Protein AF-G7E4Q3-F1 (afdb_monomer)

Sequence (330 aa):
MSATGFSEGSNSPTKARERTASGVTRLIRTQHVARPRRHLLLYFLLKTSEGRERLMRAVQYSLRLYIWLVTRRRPARATKASLQGSRTARLLFAVSVLSTTRKVLALFEFLRPLAELRKHAESPAPPLTPLATTTSVRMTPDSQGPFALRLAETWLSLLLSVFDDVECFGRLGLLARPYSDRAARLADVAWLGLSVLGLWQVQGERGETWRRGRLIRRQMIDGEVEARASMEQAAADGDLDDELRFELERFELERIRRSRAMLRNLRDRLSWLWWERARLLGDLVFAFYEVFELQSGSEGIRALSGCLSSWIGARQVWSDARISVSQRSR

pLDDT: mean 82.73, std 18.51, range [26.2, 97.56]

Solvent-accessible surface area (backbone atoms only — not comparable to full-atom values): 18489 Å² total; per-residue (Å²): 133,88,80,89,86,88,82,87,84,90,86,78,86,82,74,79,77,79,76,78,76,78,75,76,72,74,74,72,75,70,76,75,71,73,77,74,58,67,66,59,47,51,50,51,32,58,68,38,71,67,36,39,47,30,46,53,44,26,53,41,22,47,49,48,33,49,51,50,57,60,54,69,75,43,58,82,83,53,41,72,69,48,49,70,31,72,64,53,47,50,51,53,48,51,41,50,50,51,53,49,53,50,46,63,74,48,54,74,54,30,57,54,38,49,54,51,50,49,53,59,69,72,44,78,76,76,75,98,66,81,88,79,91,75,92,74,94,67,94,62,93,77,77,76,59,62,67,68,57,53,52,50,50,39,52,34,50,26,51,23,39,50,20,48,41,48,24,44,37,23,76,72,68,77,38,62,62,75,59,16,56,50,23,44,54,50,21,32,47,27,48,28,51,49,22,53,52,50,43,53,50,46,52,50,53,48,54,49,52,50,50,54,52,52,50,53,53,48,56,49,53,55,48,53,52,52,49,50,54,52,53,51,51,43,58,71,70,70,73,66,51,72,67,60,54,52,51,51,52,49,53,50,53,50,53,51,50,50,52,53,51,52,53,49,54,50,50,54,50,50,54,51,47,51,53,51,43,53,26,30,50,18,46,29,56,31,23,49,44,61,63,66,64,51,75,82,70,33,69,59,52,40,22,50,24,42,23,53,20,22,46,48,53,33,51,51,46,52,52,52,38,51,52,55,53,58,62,74,76,109

InterPro domains:
  IPR008733 Peroxisomal biogenesis factor 11 [PF05648] (45-318)

Foldseek 3Di:
DDDDDDDDDDDDDPPPPPPPPPVPPVPPPPPPLPQPDVVLLVVLLCVDLLSVLLVLLLVLLVLLLVLVVVLVPDPPVCNVVCCPPPVVVVSVVVSVVSVLVSLVSLQPVLVVLVVVVVVVVPDDDDPPDPDDDDDDDDPDVPLVDPPVLVVLLSVLVSLLSVLSNQLSCVVVVNDDPVSNVVSVLSNLVSLLVNLVSLLVSLVVVLVVLVVVLVVLVVVLVVVVVVLVVVVVVCVVVVPDDPVNVVVSVVVNVVSVVVSVVSNVVSVVVNVVSVLSNLLSVLSNQLSVCVNVVDPPPSSNSNSVSSNSNSVSSSVVSSVVSSVVVSVVVD

Structure (mmCIF, N/CA/C/O backbone):
data_AF-G7E4Q3-F1
#
_entry.id   AF-G7E4Q3-F1
#
loop_
_atom_site.group_PDB
_atom_site.id
_atom_site.type_symbol
_atom_site.label_atom_id
_atom_site.label_alt_id
_atom_site.label_comp_id
_atom_site.label_asym_id
_atom_site.label_entity_id
_atom_site.label_seq_id
_atom_site.pdbx_PDB_ins_code
_atom_site.Cartn_x
_atom_site.Cartn_y
_atom_site.Cartn_z
_atom_site.occupancy
_atom_site.B_iso_or_equiv
_atom_site.auth_seq_id
_atom_site.auth_comp_id
_atom_site.auth_asym_id
_atom_site.auth_atom_id
_atom_site.pdbx_PDB_model_num
ATOM 1 N N . MET A 1 1 ? 90.788 21.068 -28.300 1.00 38.38 1 MET A N 1
ATOM 2 C CA . MET A 1 1 ? 90.947 22.367 -28.987 1.00 38.38 1 MET A CA 1
ATOM 3 C C . MET A 1 1 ? 89.731 22.561 -29.875 1.00 38.38 1 MET A C 1
ATOM 5 O O . MET A 1 1 ? 89.319 21.589 -30.486 1.00 38.38 1 MET A O 1
ATOM 9 N N . SER A 1 2 ? 89.151 23.761 -29.795 1.00 39.34 2 SER A N 1
ATOM 10 C CA . SER A 1 2 ? 88.196 24.487 -30.660 1.00 39.34 2 SER A CA 1
ATOM 11 C C . SER A 1 2 ? 87.736 23.803 -31.972 1.00 39.34 2 SER A C 1
ATOM 13 O O . SER A 1 2 ? 88.528 23.137 -32.616 1.00 39.34 2 SER A O 1
ATOM 15 N N . ALA A 1 3 ? 86.522 23.978 -32.503 1.00 44.12 3 ALA A N 1
ATOM 16 C CA . ALA A 1 3 ? 85.672 25.162 -32.475 1.00 44.12 3 ALA A CA 1
ATOM 17 C C . ALA A 1 3 ? 84.221 24.858 -32.928 1.00 44.12 3 ALA A C 1
ATOM 19 O O . ALA A 1 3 ? 83.971 23.959 -33.723 1.00 44.12 3 ALA A O 1
ATOM 20 N N . THR A 1 4 ? 83.310 25.667 -32.390 1.00 52.06 4 THR A N 1
ATOM 21 C CA . THR A 1 4 ? 82.070 26.245 -32.946 1.00 52.06 4 THR A CA 1
ATOM 22 C C . THR A 1 4 ? 81.566 25.863 -34.351 1.00 52.06 4 THR A C 1
ATOM 24 O O . THR A 1 4 ? 82.284 25.989 -35.338 1.00 52.06 4 THR A O 1
ATOM 27 N N . GLY A 1 5 ? 80.249 25.637 -34.441 1.00 45.41 5 GLY A N 1
ATOM 28 C CA . GLY A 1 5 ? 79.461 25.698 -35.678 1.00 45.41 5 GLY A CA 1
ATOM 29 C C . GLY A 1 5 ? 77.956 25.744 -35.396 1.00 45.41 5 GLY A C 1
ATOM 30 O O . GLY A 1 5 ? 77.288 24.718 -35.404 1.00 45.41 5 GLY A O 1
ATOM 31 N N . PHE A 1 6 ? 77.451 26.939 -35.087 1.00 49.38 6 PHE A N 1
ATOM 32 C CA . PHE A 1 6 ? 76.036 27.290 -34.929 1.00 49.38 6 PHE A CA 1
ATOM 33 C C . PHE A 1 6 ? 75.457 27.615 -36.318 1.00 49.38 6 PHE A C 1
ATOM 35 O O . PHE A 1 6 ? 76.057 28.410 -37.038 1.00 49.38 6 PHE A O 1
ATOM 42 N N . SER A 1 7 ? 74.315 27.031 -36.697 1.00 50.72 7 SER A N 1
ATOM 43 C CA . SER A 1 7 ? 73.498 27.524 -37.817 1.00 50.72 7 SER A CA 1
ATOM 44 C C . SER A 1 7 ? 72.015 27.327 -37.530 1.00 50.72 7 SER A C 1
ATOM 46 O O . SER A 1 7 ? 71.516 26.207 -37.423 1.00 50.72 7 SER A O 1
ATOM 48 N N . GLU A 1 8 ? 71.346 28.468 -37.420 1.00 42.97 8 GLU A N 1
ATOM 49 C CA . GLU A 1 8 ? 69.904 28.688 -37.424 1.00 42.97 8 GLU A CA 1
ATOM 50 C C . GLU A 1 8 ? 69.266 28.385 -38.790 1.00 42.97 8 GLU A C 1
ATOM 52 O O . GLU A 1 8 ? 69.942 28.377 -39.820 1.00 42.97 8 GLU A O 1
ATOM 57 N N . GLY A 1 9 ? 67.934 28.251 -38.788 1.00 37.75 9 GLY A N 1
ATOM 58 C CA . GLY A 1 9 ? 67.079 28.534 -39.947 1.00 37.75 9 GLY A CA 1
ATOM 59 C C . GLY A 1 9 ? 66.110 27.393 -40.280 1.00 37.75 9 GLY A C 1
ATOM 60 O O . GLY A 1 9 ? 66.484 26.445 -40.949 1.00 37.75 9 GLY A O 1
ATOM 61 N N . SER A 1 10 ? 64.880 27.372 -39.754 1.00 44.19 10 SER A N 1
ATOM 62 C CA . SER A 1 10 ? 63.728 28.177 -40.214 1.00 44.19 10 SER A CA 1
ATOM 63 C C . SER A 1 10 ? 62.834 27.414 -41.206 1.00 44.19 10 SER A C 1
ATOM 65 O O . SER A 1 10 ? 63.153 27.338 -42.387 1.00 44.19 10 SER A O 1
ATOM 67 N N . ASN A 1 11 ? 61.689 26.924 -40.704 1.00 42.91 11 ASN A N 1
ATOM 68 C CA . ASN A 1 11 ? 60.347 26.905 -41.328 1.00 42.91 11 ASN A CA 1
ATOM 69 C C . ASN A 1 11 ? 59.581 25.610 -41.033 1.00 42.91 11 ASN A C 1
ATOM 71 O O . ASN A 1 11 ? 59.536 24.682 -41.835 1.00 42.91 11 ASN A O 1
ATOM 75 N N . SER A 1 12 ? 58.902 25.585 -39.887 1.00 44.22 12 SER A N 1
ATOM 76 C CA . SER A 1 12 ? 57.756 24.701 -39.672 1.00 44.22 12 SER A CA 1
ATOM 77 C C . SER A 1 12 ? 56.481 25.551 -39.722 1.00 44.22 12 SER A C 1
ATOM 79 O O . SER A 1 12 ? 56.346 26.484 -38.931 1.00 44.22 12 SER A O 1
ATOM 81 N N . PRO A 1 13 ? 55.537 25.279 -40.644 1.00 49.44 13 PRO A N 1
ATOM 82 C CA . PRO A 1 13 ? 54.257 25.962 -40.648 1.00 49.44 13 PRO A CA 1
ATOM 83 C C . PRO A 1 13 ? 53.437 25.470 -39.455 1.00 49.44 13 PRO A C 1
ATOM 85 O O . PRO A 1 13 ? 52.916 24.352 -39.435 1.00 49.44 13 PRO A O 1
ATOM 88 N N . THR A 1 14 ? 53.312 26.332 -38.453 1.00 43.59 14 THR A N 1
ATOM 89 C CA . THR A 1 14 ? 52.299 26.271 -37.404 1.00 43.59 14 THR A CA 1
ATOM 90 C C . THR A 1 14 ? 50.915 26.330 -38.051 1.00 43.59 14 THR A C 1
ATOM 92 O O . THR A 1 14 ? 50.298 27.382 -38.190 1.00 43.59 14 THR A O 1
ATOM 95 N N . LYS A 1 15 ? 50.395 25.163 -38.451 1.00 45.25 15 LYS A N 1
ATOM 96 C CA . LYS A 1 15 ? 48.963 24.970 -38.685 1.00 45.25 15 LYS A CA 1
ATOM 97 C C . LYS A 1 15 ? 48.256 25.145 -37.345 1.00 45.25 15 LYS A C 1
ATOM 99 O O . LYS A 1 15 ? 48.157 24.211 -36.549 1.00 45.25 15 LYS A O 1
ATOM 104 N N . ALA A 1 16 ? 47.786 26.366 -37.111 1.00 45.72 16 ALA A N 1
ATOM 105 C CA . ALA A 1 16 ? 46.780 26.690 -36.119 1.00 45.72 16 ALA A CA 1
ATOM 106 C C . ALA A 1 16 ? 45.547 25.819 -36.392 1.00 45.72 16 ALA A C 1
ATOM 108 O O . ALA A 1 16 ? 44.717 26.106 -37.250 1.00 45.72 16 ALA A O 1
ATOM 109 N N . ARG A 1 17 ? 45.473 24.681 -35.699 1.00 43.91 17 ARG A N 1
ATOM 110 C CA . ARG A 1 17 ? 44.298 23.820 -35.682 1.00 43.91 17 ARG A CA 1
ATOM 111 C C . ARG A 1 17 ? 43.301 24.487 -34.750 1.00 43.91 17 ARG A C 1
ATOM 113 O O . ARG A 1 17 ? 43.290 24.241 -33.546 1.00 43.91 17 ARG A O 1
ATOM 120 N N . GLU A 1 18 ? 42.524 25.382 -35.340 1.00 43.16 18 GLU A N 1
ATOM 121 C CA . GLU A 1 18 ? 41.345 26.011 -34.770 1.00 43.16 18 GLU A CA 1
ATOM 122 C C . GLU A 1 18 ? 40.363 24.900 -34.368 1.00 43.16 18 GLU A C 1
ATOM 124 O O . GLU A 1 18 ? 39.555 24.402 -35.147 1.00 43.16 18 GLU A O 1
ATOM 129 N N . ARG A 1 19 ? 40.516 24.409 -33.134 1.00 44.81 19 ARG A N 1
ATOM 130 C CA . ARG A 1 19 ? 39.530 23.560 -32.474 1.00 44.81 19 ARG A CA 1
ATOM 131 C C . ARG A 1 19 ? 38.352 24.463 -32.144 1.00 44.81 19 ARG A C 1
ATOM 133 O O . ARG A 1 19 ? 38.268 25.008 -31.046 1.00 44.81 19 ARG A O 1
ATOM 140 N N . THR A 1 20 ? 37.441 24.605 -33.097 1.00 46.06 20 THR A N 1
ATOM 141 C CA . THR A 1 20 ? 36.066 25.028 -32.850 1.00 46.06 20 THR A CA 1
ATOM 142 C C . THR A 1 20 ? 35.414 23.985 -31.948 1.00 46.06 20 THR A C 1
ATOM 144 O O . THR A 1 20 ? 34.743 23.050 -32.371 1.00 46.06 20 THR A O 1
ATOM 147 N N . ALA A 1 21 ? 35.654 24.136 -30.647 1.00 45.31 21 ALA A N 1
ATOM 148 C CA . ALA A 1 21 ? 34.878 23.507 -29.602 1.00 45.31 21 ALA A CA 1
ATOM 149 C C . ALA A 1 21 ? 33.476 24.129 -29.628 1.00 45.31 21 ALA A C 1
ATOM 151 O O . ALA A 1 21 ? 33.114 24.937 -28.775 1.00 45.31 21 ALA A O 1
ATOM 152 N N . SER A 1 22 ? 32.660 23.734 -30.606 1.00 51.03 22 SER A N 1
ATOM 153 C CA . SER A 1 22 ? 31.207 23.853 -30.542 1.00 51.03 22 SER A CA 1
ATOM 154 C C . SER A 1 22 ? 30.691 22.801 -29.557 1.00 51.03 22 SER A C 1
ATOM 156 O O . SER A 1 22 ? 29.935 21.886 -29.873 1.00 51.03 22 SER A O 1
ATOM 158 N N . GLY A 1 23 ? 31.124 22.943 -28.302 1.00 45.31 23 GLY A N 1
ATOM 159 C CA . GLY A 1 23 ? 30.494 22.329 -27.151 1.00 45.31 23 GLY A CA 1
ATOM 160 C C . GLY A 1 23 ? 29.124 22.963 -26.981 1.00 45.31 23 GLY A C 1
ATOM 161 O O . GLY A 1 23 ? 28.917 23.783 -26.093 1.00 45.31 23 GLY A O 1
ATOM 162 N N . VAL A 1 24 ? 28.186 22.592 -27.854 1.00 48.94 24 VAL A N 1
ATOM 163 C CA . VAL A 1 24 ? 26.760 22.854 -27.699 1.00 48.94 24 VAL A CA 1
ATOM 164 C C . VAL A 1 24 ? 26.287 21.948 -26.568 1.00 48.94 24 VAL A C 1
ATOM 166 O O . VAL A 1 24 ? 25.612 20.936 -26.755 1.00 48.94 24 VAL A O 1
ATOM 169 N N . THR A 1 25 ? 26.665 22.304 -25.344 1.00 46.47 25 THR A N 1
ATOM 170 C CA . THR A 1 25 ? 25.922 21.925 -24.156 1.00 46.47 25 THR A CA 1
ATOM 171 C C . THR A 1 25 ? 24.550 22.559 -24.322 1.00 46.47 25 THR A C 1
ATOM 173 O O . THR A 1 25 ? 24.308 23.699 -23.935 1.00 46.47 25 THR A O 1
ATOM 176 N N . ARG A 1 26 ? 23.624 21.823 -24.954 1.00 46.69 26 ARG A N 1
ATOM 177 C CA . ARG A 1 26 ? 22.193 22.098 -24.829 1.00 46.69 26 ARG A CA 1
ATOM 178 C C . ARG A 1 26 ? 21.918 22.105 -23.336 1.00 46.69 26 ARG A C 1
ATOM 180 O O . ARG A 1 26 ? 21.780 21.049 -22.718 1.00 46.69 26 ARG A O 1
ATOM 187 N N . LEU A 1 27 ? 21.874 23.303 -22.764 1.00 43.31 27 LEU A N 1
ATOM 188 C CA . LEU A 1 27 ? 21.306 23.564 -21.462 1.00 43.31 27 LEU A CA 1
ATOM 189 C C . LEU A 1 27 ? 19.853 23.117 -21.605 1.00 43.31 27 LEU A C 1
ATOM 191 O O . LEU A 1 27 ? 19.005 23.844 -22.123 1.00 43.31 27 LEU A O 1
ATOM 195 N N . ILE A 1 28 ? 19.580 21.857 -21.261 1.00 44.03 28 ILE A N 1
ATOM 196 C CA . ILE A 1 28 ? 18.218 21.371 -21.115 1.00 44.03 28 ILE A CA 1
ATOM 197 C C . ILE A 1 28 ? 17.683 22.230 -19.988 1.00 44.03 28 ILE A C 1
ATOM 199 O O . ILE A 1 28 ? 17.999 21.996 -18.823 1.00 44.03 28 ILE A O 1
ATOM 203 N N . ARG A 1 29 ? 16.949 23.281 -20.362 1.00 40.44 29 ARG A N 1
ATOM 204 C CA . ARG A 1 29 ? 16.188 24.118 -19.453 1.00 40.44 29 ARG A CA 1
ATOM 205 C C . ARG A 1 29 ? 15.263 23.148 -18.746 1.00 40.44 29 ARG A C 1
ATOM 207 O O . ARG A 1 29 ? 14.242 22.737 -19.295 1.00 40.44 29 ARG A O 1
ATOM 214 N N . THR A 1 30 ? 15.685 22.680 -17.577 1.00 44.09 30 THR A N 1
ATOM 215 C CA . THR A 1 30 ? 14.849 21.900 -16.690 1.00 44.09 30 THR A CA 1
ATOM 216 C C . THR A 1 30 ? 13.676 22.818 -16.434 1.00 44.09 30 THR A C 1
ATOM 218 O O . THR A 1 30 ? 13.819 23.863 -15.803 1.00 44.09 30 THR A O 1
ATOM 221 N N . GLN A 1 31 ? 12.534 22.513 -17.053 1.00 45.59 31 GLN A N 1
ATOM 222 C CA . GLN A 1 31 ? 11.312 23.225 -16.742 1.00 45.59 31 GLN A CA 1
ATOM 223 C C . GLN A 1 31 ? 11.182 23.115 -15.231 1.00 45.59 31 GLN A C 1
ATOM 225 O O . GLN A 1 31 ? 11.051 22.012 -14.693 1.00 45.59 31 GLN A O 1
ATOM 230 N N . HIS A 1 32 ? 11.344 24.245 -14.545 1.00 46.16 32 HIS A N 1
ATOM 231 C CA . HIS A 1 32 ? 11.098 24.339 -13.125 1.00 46.16 32 HIS A CA 1
ATOM 232 C C . HIS A 1 32 ? 9.618 24.025 -12.967 1.00 46.16 32 HIS A C 1
ATOM 234 O O . HIS A 1 32 ? 8.769 24.899 -13.108 1.00 46.16 32 HIS A O 1
ATOM 240 N N . VAL A 1 33 ? 9.304 22.747 -12.749 1.00 58.09 33 VAL A N 1
ATOM 241 C CA . VAL A 1 33 ? 7.961 22.316 -12.393 1.00 58.09 33 VAL A CA 1
ATOM 242 C C . VAL A 1 33 ? 7.661 23.067 -11.110 1.00 58.09 33 VAL A C 1
ATOM 244 O O . VAL A 1 33 ? 8.277 22.796 -10.071 1.00 58.09 33 VAL A O 1
ATOM 247 N N . ALA A 1 34 ? 6.800 24.080 -11.218 1.00 70.44 34 ALA A N 1
ATOM 248 C CA . ALA A 1 34 ? 6.422 24.924 -10.104 1.00 70.44 34 ALA A CA 1
ATOM 249 C C . ALA A 1 34 ? 6.039 24.004 -8.945 1.00 70.44 34 ALA A C 1
ATOM 251 O O . ALA A 1 34 ? 5.228 23.088 -9.106 1.00 70.44 34 ALA A O 1
ATOM 252 N N . ARG A 1 35 ? 6.694 24.177 -7.790 1.00 75.69 35 ARG A N 1
ATOM 253 C CA . ARG A 1 35 ? 6.400 23.338 -6.627 1.00 75.69 35 ARG A CA 1
ATOM 254 C C . ARG A 1 35 ? 4.918 23.543 -6.300 1.00 75.69 35 ARG A C 1
ATOM 256 O O . ARG A 1 35 ? 4.542 24.681 -6.010 1.00 75.69 35 ARG A O 1
ATOM 263 N N . PRO A 1 36 ? 4.078 22.493 -6.352 1.00 76.94 36 PRO A N 1
ATOM 264 C CA . PRO A 1 36 ? 2.665 22.648 -6.049 1.00 76.94 36 PRO A CA 1
ATOM 265 C C . PRO A 1 36 ? 2.520 23.217 -4.639 1.00 76.94 36 PRO A C 1
ATOM 267 O O . PRO A 1 36 ? 3.249 22.831 -3.717 1.00 76.94 36 PRO A O 1
ATOM 270 N N . ARG A 1 37 ? 1.606 24.178 -4.475 1.00 87.94 37 ARG A N 1
ATOM 271 C CA . ARG A 1 37 ? 1.385 24.831 -3.183 1.00 87.94 37 ARG A CA 1
ATOM 272 C C . ARG A 1 37 ? 0.967 23.771 -2.159 1.00 87.94 37 ARG A C 1
ATOM 274 O O . ARG A 1 37 ? 0.055 22.987 -2.411 1.00 87.94 37 ARG A O 1
ATOM 281 N N . ARG A 1 38 ? 1.624 23.740 -0.993 1.00 89.75 38 ARG A N 1
ATOM 282 C CA . ARG A 1 38 ? 1.437 22.683 0.026 1.00 89.75 38 ARG A CA 1
ATOM 283 C C . ARG A 1 38 ? -0.022 22.515 0.470 1.00 89.75 38 ARG A C 1
ATOM 285 O O . ARG A 1 38 ? -0.449 21.393 0.710 1.00 89.75 38 ARG A O 1
ATOM 292 N N . HIS A 1 39 ? -0.790 23.604 0.530 1.00 89.75 39 HIS A N 1
ATOM 293 C CA . HIS A 1 39 ? -2.210 23.562 0.892 1.00 89.75 39 HIS A CA 1
ATOM 294 C C . HIS A 1 39 ? -3.073 22.832 -0.143 1.00 89.75 39 HIS A C 1
ATOM 296 O O . HIS A 1 39 ? -4.014 22.149 0.243 1.00 89.75 39 HIS A O 1
ATOM 302 N N . LEU A 1 40 ? -2.739 22.911 -1.438 1.00 88.31 40 LEU A N 1
ATOM 303 C CA . LEU A 1 40 ? -3.454 22.162 -2.475 1.00 88.31 40 LEU A CA 1
ATOM 304 C C . LEU A 1 40 ? -3.224 20.663 -2.299 1.00 88.31 40 LEU A C 1
ATOM 306 O O . LEU A 1 40 ? -4.171 19.890 -2.369 1.00 88.31 40 LEU A O 1
ATOM 310 N N . LEU A 1 41 ? -1.986 20.254 -2.005 1.00 90.12 41 LEU A N 1
ATOM 311 C CA . LEU A 1 41 ? -1.667 18.849 -1.735 1.00 90.12 41 LEU A CA 1
ATOM 312 C C . LEU A 1 41 ? -2.432 18.324 -0.517 1.00 90.12 41 LEU A C 1
ATOM 314 O O . LEU A 1 41 ? -3.008 17.243 -0.583 1.00 90.12 41 LEU A O 1
ATOM 318 N N . LEU A 1 42 ? -2.487 19.107 0.566 1.00 90.00 42 LEU A N 1
ATOM 319 C CA . LEU A 1 42 ? -3.247 18.742 1.761 1.00 90.00 42 LEU A CA 1
ATOM 320 C C . LEU A 1 42 ? -4.752 18.651 1.470 1.00 90.00 42 LEU A C 1
ATOM 322 O O . LEU A 1 42 ? -5.399 17.704 1.903 1.00 90.00 42 LEU A O 1
ATOM 326 N N . TYR A 1 43 ? -5.298 19.590 0.695 1.00 91.88 43 TYR A N 1
ATOM 327 C CA . TYR A 1 43 ? -6.690 19.541 0.256 1.00 91.88 43 TYR A CA 1
ATOM 328 C C . TYR A 1 43 ? -6.983 18.276 -0.563 1.00 91.88 43 TYR A C 1
ATOM 330 O O . TYR A 1 43 ? -7.953 17.582 -0.277 1.00 91.88 43 TYR A O 1
ATOM 338 N N . PHE A 1 44 ? -6.132 17.926 -1.535 1.00 88.94 44 PHE A N 1
ATOM 339 C CA . PHE A 1 44 ? -6.294 16.698 -2.322 1.00 88.94 44 PHE A CA 1
ATOM 340 C C . PHE A 1 44 ? -6.197 15.437 -1.459 1.00 88.94 44 PHE A C 1
ATOM 342 O O . PHE A 1 44 ? -7.006 14.528 -1.635 1.00 88.94 44 PHE A O 1
ATOM 349 N N . LEU A 1 45 ? -5.267 15.409 -0.500 1.00 89.69 45 LEU A N 1
ATOM 350 C CA . LEU A 1 45 ? -5.128 14.313 0.459 1.00 89.69 45 LEU A CA 1
ATOM 351 C C . LEU A 1 45 ? -6.391 14.146 1.318 1.00 89.69 45 LEU A C 1
ATOM 353 O O . LEU A 1 45 ? -6.846 13.031 1.535 1.00 89.69 45 LEU A O 1
ATOM 357 N N . LEU A 1 46 ? -6.975 15.247 1.796 1.00 92.19 46 LEU A N 1
ATOM 358 C CA . LEU A 1 46 ? -8.192 15.222 2.615 1.00 92.19 46 LEU A CA 1
ATOM 359 C C . LEU A 1 46 ? -9.469 14.995 1.792 1.00 92.19 46 LEU A C 1
ATOM 361 O O . LEU A 1 46 ? -10.510 14.614 2.334 1.00 92.19 46 LEU A O 1
ATOM 365 N N . LYS A 1 47 ? -9.419 15.234 0.481 1.00 93.06 47 LYS A N 1
ATOM 366 C CA . LYS A 1 47 ? -10.560 15.034 -0.412 1.00 93.06 47 LYS A CA 1
ATOM 367 C C . LYS A 1 47 ? -10.833 13.551 -0.658 1.00 93.06 47 LYS A C 1
ATOM 369 O O . LYS A 1 47 ? -11.999 13.160 -0.708 1.00 93.06 47 LYS A O 1
ATOM 374 N N . THR A 1 48 ? -9.794 12.729 -0.789 1.00 89.81 48 THR A N 1
ATOM 375 C CA . THR A 1 48 ? -9.938 11.281 -0.990 1.00 89.81 48 THR A CA 1
ATOM 376 C C . THR A 1 48 ? -10.231 10.577 0.338 1.00 89.81 48 THR A C 1
ATOM 378 O O . THR A 1 48 ? -9.692 10.953 1.378 1.00 89.81 48 THR A O 1
ATOM 381 N N . SER A 1 49 ? -11.104 9.561 0.337 1.00 88.62 49 SER A N 1
ATOM 382 C CA . SER A 1 49 ? -11.380 8.784 1.558 1.00 88.62 49 SER A CA 1
ATOM 383 C C . SER A 1 49 ? -10.122 8.080 2.064 1.00 88.62 49 SER A C 1
ATOM 385 O O . SER A 1 49 ? -9.787 8.200 3.237 1.00 88.62 49 SER A O 1
ATOM 387 N N . GLU A 1 50 ? -9.368 7.469 1.153 1.00 87.75 50 GLU A N 1
ATOM 388 C CA . GLU A 1 50 ? -8.102 6.798 1.444 1.00 87.75 50 GLU A CA 1
ATOM 389 C C . GLU A 1 50 ? -7.056 7.748 2.054 1.00 87.75 50 GLU A C 1
ATOM 391 O O . GLU A 1 50 ? -6.391 7.414 3.034 1.00 87.75 50 GLU A O 1
ATOM 396 N N . GLY A 1 51 ? -6.927 8.969 1.524 1.00 90.75 51 GLY A N 1
ATOM 397 C CA . GLY A 1 51 ? -5.977 9.947 2.050 1.00 90.75 51 GLY A CA 1
ATOM 398 C C . GLY A 1 51 ? -6.337 10.424 3.454 1.00 90.75 51 GLY A C 1
ATOM 399 O O . GLY A 1 51 ? -5.451 10.513 4.310 1.00 90.75 51 GLY A O 1
ATOM 400 N N . ARG A 1 52 ? -7.631 10.646 3.733 1.00 93.38 52 ARG A N 1
ATOM 401 C CA . ARG A 1 52 ? -8.115 10.925 5.096 1.00 93.38 52 ARG A CA 1
ATOM 402 C C . ARG A 1 52 ? -7.799 9.778 6.040 1.00 93.38 52 ARG A C 1
ATOM 404 O O . ARG A 1 52 ? -7.266 10.020 7.121 1.00 93.38 52 ARG A O 1
ATOM 411 N N . GLU A 1 53 ? -8.102 8.550 5.635 1.00 90.81 53 GLU A N 1
ATOM 412 C CA . GLU A 1 53 ? -7.927 7.376 6.480 1.00 90.81 53 GLU A CA 1
ATOM 413 C C . GLU A 1 53 ? -6.452 7.165 6.847 1.00 90.81 53 GLU A C 1
ATOM 415 O O . GLU A 1 53 ? -6.111 7.054 8.029 1.00 90.81 53 GLU A O 1
ATOM 420 N N . ARG A 1 54 ? -5.549 7.204 5.857 1.00 91.81 54 ARG A N 1
ATOM 421 C CA . ARG A 1 54 ? -4.109 7.037 6.098 1.00 91.81 54 ARG A CA 1
ATOM 422 C C . ARG A 1 54 ? -3.523 8.170 6.932 1.00 91.81 54 ARG A C 1
ATOM 424 O O . ARG A 1 54 ? -2.684 7.909 7.795 1.00 91.81 54 ARG A O 1
ATOM 431 N N . LEU A 1 55 ? -3.980 9.408 6.733 1.00 94.12 55 LEU A N 1
ATOM 432 C CA . LEU A 1 55 ? -3.561 10.541 7.559 1.00 94.12 55 LEU A CA 1
ATOM 433 C C . LEU A 1 55 ? -4.026 10.376 9.013 1.00 94.12 55 LEU A C 1
ATOM 435 O O . LEU A 1 55 ? -3.222 10.533 9.931 1.00 94.12 55 LEU A O 1
ATOM 439 N N . MET A 1 56 ? -5.296 10.020 9.233 1.00 94.06 56 MET A N 1
ATOM 440 C CA . MET A 1 56 ? -5.829 9.766 10.576 1.00 94.06 56 MET A CA 1
ATOM 441 C C . MET A 1 56 ? -5.075 8.630 11.264 1.00 94.06 56 MET A C 1
ATOM 443 O O . MET A 1 56 ? -4.699 8.761 12.429 1.00 94.06 56 MET A O 1
ATOM 447 N N . ARG A 1 57 ? -4.778 7.552 10.531 1.00 93.31 57 ARG A N 1
ATOM 448 C CA . ARG A 1 57 ? -3.972 6.430 11.016 1.00 93.31 57 ARG A CA 1
ATOM 449 C C . ARG A 1 57 ? -2.570 6.890 11.430 1.00 93.31 57 ARG A C 1
ATOM 451 O O . ARG A 1 57 ? -2.132 6.561 12.530 1.00 93.31 57 ARG A O 1
ATOM 458 N N . ALA A 1 58 ? -1.900 7.702 10.609 1.00 95.75 58 ALA A N 1
ATOM 459 C CA . ALA A 1 58 ? -0.580 8.252 10.924 1.00 95.75 58 ALA A CA 1
ATOM 460 C C . ALA A 1 58 ? -0.588 9.105 12.200 1.00 95.75 58 ALA A C 1
ATOM 462 O O . ALA A 1 58 ? 0.276 8.936 13.062 1.00 95.75 58 ALA A O 1
ATOM 463 N N . VAL A 1 59 ? -1.594 9.968 12.372 1.00 96.06 59 VAL A N 1
ATOM 464 C CA . VAL A 1 59 ? -1.764 10.776 13.593 1.00 96.06 59 VAL A CA 1
ATOM 465 C C . VAL A 1 59 ? -2.042 9.886 14.808 1.00 96.06 59 VAL A C 1
ATOM 467 O O . VAL A 1 59 ? -1.386 10.032 15.840 1.00 96.06 59 VAL A O 1
ATOM 470 N N . GLN A 1 60 ? -2.961 8.924 14.684 1.00 95.00 60 GLN A N 1
ATOM 471 C CA . GLN A 1 60 ? -3.337 7.999 15.755 1.00 95.00 60 GLN A CA 1
ATOM 472 C C . GLN A 1 60 ? -2.134 7.188 16.258 1.00 95.00 60 GLN A C 1
ATOM 474 O O . GLN A 1 60 ? -1.896 7.119 17.466 1.00 95.00 60 GLN A O 1
ATOM 479 N N . TYR A 1 61 ? -1.359 6.580 15.355 1.00 95.50 61 TYR A N 1
ATOM 480 C CA . TYR A 1 61 ? -0.205 5.767 15.742 1.00 95.50 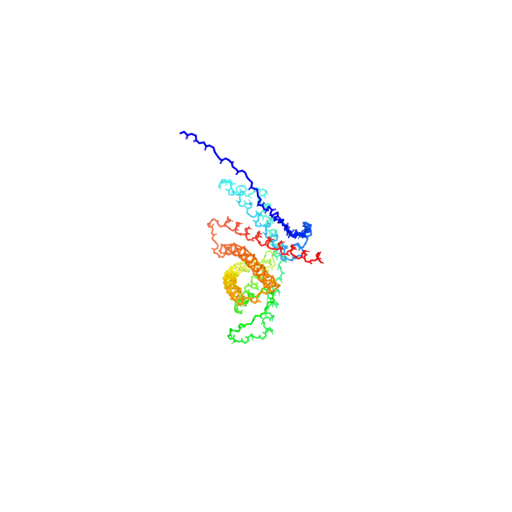61 TYR A CA 1
ATOM 481 C C . TYR A 1 61 ? 0.990 6.605 16.200 1.00 95.50 61 TYR A C 1
ATOM 483 O O . TYR A 1 61 ? 1.698 6.180 17.111 1.00 95.50 61 TYR A O 1
ATOM 491 N N . SER A 1 62 ? 1.167 7.819 15.670 1.00 96.88 62 SER A N 1
ATOM 492 C CA . SER A 1 62 ? 2.147 8.770 16.215 1.00 96.88 62 SER A CA 1
ATOM 493 C C . SER A 1 62 ? 1.819 9.125 17.664 1.00 96.88 62 SER A C 1
ATOM 495 O O . SER A 1 62 ? 2.712 9.167 18.510 1.00 96.88 62 SER A O 1
ATOM 497 N N . LEU A 1 63 ? 0.533 9.315 17.978 1.00 95.69 63 LEU A N 1
ATOM 498 C CA . LEU A 1 63 ? 0.098 9.602 19.338 1.00 95.69 63 LEU A CA 1
ATOM 499 C C . LEU A 1 63 ? 0.265 8.390 20.267 1.00 95.69 63 LEU A C 1
ATOM 501 O O . LEU A 1 63 ? 0.753 8.549 21.384 1.00 95.69 63 LEU A O 1
ATOM 505 N N . ARG A 1 64 ? -0.052 7.173 19.804 1.00 94.19 64 ARG A N 1
ATOM 506 C CA . ARG A 1 64 ? 0.230 5.931 20.553 1.00 94.19 64 ARG A CA 1
ATOM 507 C C . ARG A 1 64 ? 1.721 5.767 20.846 1.00 94.19 64 ARG A C 1
ATOM 509 O O . ARG A 1 64 ? 2.087 5.478 21.982 1.00 94.19 64 ARG A O 1
ATOM 516 N N . LEU A 1 65 ? 2.576 6.007 19.852 1.00 95.25 65 LEU A N 1
ATOM 517 C CA . LEU A 1 65 ? 4.026 5.949 20.018 1.00 95.25 65 LEU A CA 1
ATOM 518 C C . LEU A 1 65 ? 4.522 7.007 21.006 1.00 95.25 65 LEU A C 1
ATOM 520 O O . LEU A 1 65 ? 5.351 6.705 21.861 1.00 95.25 65 LEU A O 1
ATOM 524 N N . TYR A 1 66 ? 3.990 8.228 20.930 1.00 94.88 66 TYR A N 1
ATOM 525 C CA . TYR A 1 66 ? 4.301 9.286 21.885 1.00 94.88 66 TYR A CA 1
ATOM 526 C C . TYR A 1 66 ? 3.927 8.887 23.318 1.00 94.88 66 TYR A C 1
ATOM 528 O O . TYR A 1 66 ? 4.761 9.006 24.216 1.00 94.88 66 TYR A O 1
ATOM 536 N N . ILE A 1 67 ? 2.711 8.366 23.532 1.00 92.81 67 ILE A N 1
ATOM 537 C CA . ILE A 1 67 ? 2.269 7.880 24.847 1.00 92.81 67 ILE A CA 1
ATOM 538 C C . ILE A 1 67 ? 3.232 6.804 25.353 1.00 92.81 67 ILE A C 1
ATOM 540 O O . ILE A 1 67 ? 3.720 6.926 26.474 1.00 92.81 67 ILE A O 1
ATOM 544 N N . TRP A 1 68 ? 3.571 5.815 24.520 1.00 92.31 68 TRP A N 1
ATOM 545 C CA . TRP A 1 68 ? 4.508 4.749 24.880 1.00 92.31 68 TRP A CA 1
ATOM 546 C C . TRP A 1 68 ? 5.908 5.273 25.240 1.00 92.31 68 TRP A C 1
ATOM 548 O O . TRP A 1 68 ? 6.502 4.848 26.230 1.00 92.31 68 TRP A O 1
ATOM 558 N N . LEU A 1 69 ? 6.447 6.235 24.485 1.00 92.81 69 LEU A N 1
ATOM 559 C CA . LEU A 1 69 ? 7.748 6.843 24.786 1.00 92.81 69 LEU A CA 1
ATOM 560 C C . LEU A 1 69 ? 7.733 7.598 26.121 1.00 92.81 69 LEU A C 1
ATOM 562 O O . LEU A 1 69 ? 8.708 7.542 26.875 1.00 92.81 69 LEU A O 1
ATOM 566 N N . VAL A 1 70 ? 6.638 8.302 26.421 1.00 89.81 70 VAL A N 1
ATOM 567 C CA . VAL A 1 70 ? 6.475 9.046 27.677 1.00 89.81 70 VAL A CA 1
ATOM 568 C C . VAL A 1 70 ? 6.301 8.098 28.864 1.00 89.81 70 VAL A C 1
ATOM 570 O O . VAL A 1 70 ? 6.901 8.337 29.913 1.00 89.81 70 VAL A O 1
ATOM 573 N N . THR A 1 71 ? 5.521 7.022 28.722 1.00 87.19 71 THR A N 1
ATOM 574 C CA . THR A 1 71 ? 5.311 6.043 29.799 1.00 87.19 71 THR A CA 1
ATOM 575 C C . THR A 1 71 ? 6.561 5.211 30.063 1.00 87.19 71 THR A C 1
ATOM 577 O O . THR A 1 71 ? 6.893 4.989 31.225 1.00 87.19 71 THR A O 1
ATOM 580 N N . ARG A 1 72 ? 7.319 4.838 29.023 1.00 86.12 72 ARG A N 1
ATOM 581 C CA . ARG A 1 72 ? 8.565 4.061 29.148 1.00 86.12 72 ARG A CA 1
ATOM 582 C C . ARG A 1 72 ? 9.656 4.775 29.949 1.00 86.12 72 ARG A C 1
ATOM 584 O O . ARG A 1 72 ? 10.457 4.118 30.603 1.00 86.12 72 ARG A O 1
ATOM 591 N N . ARG A 1 73 ? 9.713 6.110 29.895 1.00 83.00 73 ARG A N 1
ATOM 592 C CA . ARG A 1 73 ? 10.718 6.909 30.625 1.00 83.00 73 ARG A CA 1
ATOM 593 C C . ARG A 1 73 ? 10.430 7.041 32.123 1.00 83.00 73 ARG A C 1
ATOM 595 O O . ARG A 1 73 ? 11.277 7.555 32.846 1.00 83.00 73 ARG A O 1
ATOM 602 N N . ARG A 1 74 ? 9.251 6.628 32.598 1.00 78.06 74 ARG A N 1
ATOM 603 C CA . ARG A 1 74 ? 8.871 6.738 34.013 1.00 78.06 74 ARG A CA 1
ATOM 604 C C . ARG A 1 74 ? 9.164 5.426 34.750 1.00 78.06 74 ARG A C 1
ATOM 606 O O . ARG A 1 74 ? 8.886 4.360 34.205 1.00 78.06 74 ARG A O 1
ATOM 613 N N . PRO A 1 75 ? 9.684 5.473 35.991 1.00 72.44 75 PRO A N 1
ATOM 614 C CA . PRO A 1 75 ? 9.914 4.265 36.777 1.00 72.44 75 PRO A CA 1
ATOM 615 C C . PRO A 1 75 ? 8.593 3.520 37.015 1.00 72.44 75 PRO A C 1
ATOM 617 O O . PRO A 1 75 ? 7.559 4.146 37.253 1.00 72.44 75 PRO A O 1
ATOM 620 N N . ALA A 1 76 ? 8.633 2.184 36.997 1.00 67.25 76 ALA A N 1
ATOM 621 C CA . ALA A 1 76 ? 7.454 1.305 37.042 1.00 67.25 76 ALA A CA 1
ATOM 622 C C . ALA A 1 76 ? 6.523 1.511 38.260 1.00 67.25 76 ALA A C 1
ATOM 624 O O . ALA A 1 76 ? 5.364 1.106 38.236 1.00 67.25 76 ALA A O 1
ATOM 625 N N . ARG A 1 77 ? 7.004 2.159 39.331 1.00 60.38 77 ARG A N 1
ATOM 626 C CA . ARG A 1 77 ? 6.190 2.523 40.506 1.00 60.38 77 ARG A CA 1
ATOM 627 C C . ARG A 1 77 ? 5.388 3.821 40.310 1.00 60.38 77 ARG A C 1
ATOM 629 O O . ARG A 1 77 ? 4.339 3.980 40.919 1.00 60.38 77 ARG A O 1
ATOM 636 N N . ALA A 1 78 ? 5.823 4.716 39.420 1.00 60.69 78 ALA A N 1
ATOM 637 C CA . ALA A 1 78 ? 5.151 5.981 39.101 1.00 60.69 78 ALA A CA 1
ATOM 638 C C . ALA A 1 78 ? 4.193 5.881 37.897 1.00 60.69 78 ALA A C 1
ATOM 640 O O . ALA A 1 78 ? 3.443 6.818 37.609 1.00 60.69 78 ALA A O 1
ATOM 641 N N . THR A 1 79 ? 4.198 4.770 37.159 1.00 59.28 79 THR A N 1
ATOM 642 C CA . THR A 1 79 ? 3.336 4.572 35.983 1.00 59.28 79 THR A CA 1
ATOM 643 C C . THR A 1 79 ? 1.873 4.373 36.361 1.00 59.28 79 THR A C 1
ATOM 645 O O . THR A 1 79 ? 1.038 5.032 35.755 1.00 59.28 79 THR A O 1
ATOM 648 N N . LYS A 1 80 ? 1.537 3.576 37.390 1.00 59.00 80 LYS A N 1
ATOM 649 C CA . LYS A 1 80 ? 0.128 3.400 37.814 1.00 59.00 80 LYS A CA 1
ATOM 650 C C . LYS A 1 80 ? -0.505 4.709 38.306 1.00 59.00 80 LYS A C 1
ATOM 652 O O . LYS A 1 80 ? -1.598 5.049 37.867 1.00 59.00 80 LYS A O 1
ATOM 657 N N . ALA A 1 81 ? 0.211 5.480 39.129 1.00 59.41 81 ALA A N 1
ATOM 658 C CA . ALA A 1 81 ? -0.272 6.770 39.630 1.00 59.41 81 ALA A CA 1
ATOM 659 C C . ALA A 1 81 ?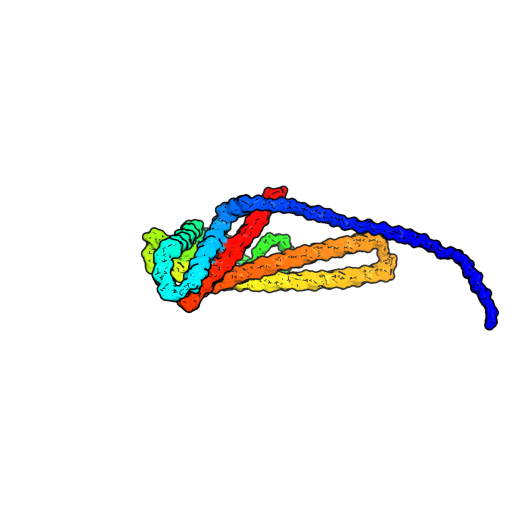 -0.280 7.874 38.552 1.00 59.41 81 ALA A C 1
ATOM 661 O O . ALA A 1 81 ? -1.156 8.732 38.553 1.00 59.41 81 ALA A O 1
ATOM 662 N N . SER A 1 82 ? 0.663 7.863 37.598 1.00 54.69 82 SER A N 1
ATOM 663 C CA . SER A 1 82 ? 0.738 8.916 36.571 1.00 54.69 82 SER A CA 1
ATOM 664 C C . SER A 1 82 ? -0.002 8.611 35.266 1.00 54.69 82 SER A C 1
ATOM 666 O O . SER A 1 82 ? -0.235 9.546 34.501 1.00 54.69 82 SER A O 1
ATOM 668 N N . LEU A 1 83 ? -0.435 7.364 35.027 1.00 56.19 83 LEU A N 1
ATOM 669 C CA . LEU A 1 83 ? -1.419 7.025 33.986 1.00 56.19 83 LEU A CA 1
ATOM 670 C C . LEU A 1 83 ? -2.766 7.712 34.252 1.00 56.19 83 LEU A C 1
ATOM 672 O O . LEU A 1 83 ? -3.419 8.146 33.302 1.00 56.19 83 LEU A O 1
ATOM 676 N N . GLN A 1 84 ? -3.113 7.907 35.529 1.00 57.88 84 GLN A N 1
ATOM 677 C CA . GLN A 1 84 ? -4.235 8.740 35.979 1.00 57.88 84 GLN A CA 1
ATOM 678 C C . GLN A 1 84 ? -3.969 10.249 35.867 1.00 57.88 84 GLN A C 1
ATOM 680 O O . GLN A 1 84 ? -4.866 11.056 36.109 1.00 57.88 84 GLN A O 1
ATOM 685 N N . GLY A 1 85 ? -2.765 10.665 35.460 1.00 68.50 85 GLY A N 1
ATOM 686 C CA . GLY A 1 85 ? -2.512 12.056 35.123 1.00 68.50 85 GLY A CA 1
ATOM 687 C C . GLY A 1 85 ? -3.485 12.506 34.033 1.00 68.50 85 GLY A C 1
ATOM 688 O O . GLY A 1 85 ? -3.591 11.875 32.982 1.00 68.50 85 GLY A O 1
ATOM 689 N N . SER A 1 86 ? -4.175 13.630 34.253 1.00 75.12 86 SER A N 1
ATOM 690 C CA . SER A 1 86 ? -5.226 14.120 33.347 1.00 75.12 86 SER A CA 1
ATOM 691 C C . SER A 1 86 ? -4.771 14.212 31.878 1.00 75.12 86 SER A C 1
ATOM 693 O O . SER A 1 86 ? -5.579 14.063 30.970 1.00 75.12 86 SER A O 1
ATOM 695 N N . ARG A 1 87 ? -3.469 14.391 31.607 1.00 85.50 87 ARG A N 1
ATOM 696 C CA . ARG A 1 87 ? -2.924 14.463 30.241 1.00 85.50 87 ARG A CA 1
ATOM 697 C C . ARG A 1 87 ? -2.877 13.108 29.524 1.00 85.50 87 ARG A C 1
ATOM 699 O O . ARG A 1 87 ? -3.316 13.038 28.383 1.00 85.50 87 ARG A O 1
ATOM 706 N N . THR A 1 88 ? -2.378 12.039 30.149 1.00 86.75 88 THR A N 1
ATOM 707 C CA . THR A 1 88 ? -2.291 10.710 29.506 1.00 86.75 88 THR A CA 1
ATOM 708 C C . THR A 1 88 ? -3.673 10.127 29.250 1.00 86.75 88 THR A C 1
ATOM 710 O O . THR A 1 88 ? -3.916 9.616 28.160 1.00 86.75 88 THR A O 1
ATOM 713 N N . ALA A 1 89 ? -4.599 10.294 30.198 1.00 87.81 89 ALA A N 1
ATOM 714 C CA . ALA A 1 89 ? -5.994 9.895 30.030 1.00 87.81 89 ALA A CA 1
ATOM 715 C C . ALA A 1 89 ? -6.670 10.638 28.862 1.00 87.81 89 ALA A C 1
ATOM 717 O O . ALA A 1 89 ? -7.295 10.006 28.013 1.00 87.81 89 ALA A O 1
ATOM 718 N N . ARG A 1 90 ? -6.476 11.964 28.753 1.00 91.81 90 ARG A N 1
ATOM 719 C CA . ARG A 1 90 ? -6.978 12.760 27.615 1.00 91.81 90 ARG A CA 1
ATOM 720 C C . ARG A 1 90 ? -6.398 12.300 26.278 1.00 91.81 90 ARG A C 1
ATOM 722 O O . ARG A 1 90 ? -7.132 12.233 25.299 1.00 91.81 90 ARG A O 1
ATOM 729 N N . LEU A 1 91 ? -5.103 11.975 26.220 1.00 92.19 91 LEU A N 1
ATOM 730 C CA . LEU A 1 91 ? -4.479 11.486 24.986 1.00 92.19 91 LEU A CA 1
ATOM 731 C C . LEU A 1 91 ? -4.991 10.095 24.598 1.00 92.19 91 LEU A C 1
ATOM 733 O O . LEU A 1 91 ? -5.273 9.869 23.427 1.00 92.19 91 LEU A O 1
ATOM 737 N N . LEU A 1 92 ? -5.163 9.181 25.556 1.00 91.06 92 LEU A N 1
ATOM 738 C CA . LEU A 1 92 ? -5.765 7.868 25.303 1.00 91.06 92 LEU A CA 1
ATOM 739 C C . LEU A 1 92 ? -7.213 7.994 24.818 1.00 91.06 92 LEU A C 1
ATOM 741 O O . LEU A 1 92 ? -7.596 7.325 23.859 1.00 91.06 92 LEU A O 1
ATOM 745 N N . PHE A 1 93 ? -7.989 8.899 25.418 1.00 92.94 93 PHE A N 1
ATOM 746 C CA . PHE A 1 93 ? -9.327 9.231 24.939 1.00 92.94 93 PHE A CA 1
ATOM 747 C C . PHE A 1 93 ? -9.286 9.770 23.505 1.00 92.94 93 PHE A C 1
ATOM 749 O O . PHE A 1 93 ? -10.002 9.262 22.649 1.00 92.94 93 PHE A O 1
ATOM 756 N N . ALA A 1 94 ? -8.390 10.714 23.200 1.00 94.12 94 ALA A N 1
ATOM 757 C CA . ALA A 1 94 ? -8.221 11.239 21.846 1.00 94.12 94 ALA A CA 1
ATOM 758 C C . ALA A 1 94 ? -7.835 10.144 20.834 1.00 94.12 94 ALA A C 1
ATOM 760 O O . ALA A 1 94 ? -8.387 10.108 19.738 1.00 94.12 94 ALA A O 1
ATOM 761 N N . VAL A 1 95 ? -6.944 9.212 21.200 1.00 94.06 95 VAL A N 1
ATOM 762 C CA . VAL A 1 95 ? -6.609 8.035 20.374 1.00 94.06 95 VAL A CA 1
ATOM 763 C C . VAL A 1 95 ? -7.843 7.161 20.134 1.00 94.06 95 VAL A C 1
ATOM 765 O O . VAL A 1 95 ? -8.042 6.694 19.013 1.00 94.06 95 VAL A O 1
ATOM 768 N N . SER A 1 96 ? -8.660 6.930 21.164 1.00 92.06 96 SER A N 1
ATOM 769 C CA . SER A 1 96 ? -9.887 6.132 21.062 1.00 92.06 96 SER A CA 1
ATOM 770 C C . SER A 1 96 ? -10.927 6.795 20.155 1.00 92.06 96 SER A C 1
ATOM 772 O O . SER A 1 96 ? -11.474 6.144 19.262 1.00 92.06 96 SER A O 1
ATOM 774 N N . VAL A 1 97 ? -11.136 8.106 20.313 1.00 93.88 97 VAL A N 1
ATOM 775 C CA . VAL A 1 97 ? -12.030 8.896 19.458 1.00 93.88 97 VAL A CA 1
ATOM 776 C C . VAL A 1 97 ? -11.532 8.879 18.017 1.00 93.88 97 VAL A C 1
ATOM 778 O O . VAL A 1 97 ? -12.298 8.518 17.138 1.00 93.88 97 VAL A O 1
ATOM 781 N N . LEU A 1 98 ? -10.246 9.151 17.761 1.00 93.81 98 LEU A N 1
ATOM 782 C CA . LEU A 1 98 ? -9.667 9.087 16.411 1.00 93.81 98 LEU A CA 1
ATOM 783 C C . LEU A 1 98 ? -9.845 7.708 15.764 1.00 93.81 98 LEU A C 1
ATOM 785 O O . LEU A 1 98 ? -10.210 7.619 14.594 1.00 93.81 98 LEU A O 1
ATOM 789 N N . SER A 1 99 ? -9.616 6.638 16.528 1.00 92.19 99 SER A N 1
ATOM 790 C CA . SER A 1 99 ? -9.816 5.258 16.076 1.00 92.19 99 SER A CA 1
ATOM 791 C C . SER A 1 99 ? -11.274 4.996 15.697 1.00 92.19 99 SER A C 1
ATOM 793 O O . SER A 1 99 ? -11.545 4.420 14.646 1.00 92.19 99 SER A O 1
ATOM 795 N N . THR A 1 100 ? -12.212 5.454 16.528 1.00 92.62 100 THR A N 1
ATOM 796 C CA . THR A 1 100 ? -13.654 5.291 16.305 1.00 92.62 100 THR A CA 1
ATOM 797 C C . THR A 1 100 ? -14.123 6.121 15.115 1.00 92.62 100 THR A C 1
ATOM 799 O O . THR A 1 100 ? -14.757 5.578 14.220 1.00 92.62 100 THR A O 1
ATOM 802 N N . THR A 1 101 ? -13.729 7.394 15.026 1.00 94.44 101 THR A N 1
ATOM 803 C CA . THR A 1 101 ? -14.018 8.258 13.874 1.00 94.44 101 THR A CA 1
ATOM 804 C C . THR A 1 101 ? -13.483 7.655 12.578 1.00 94.44 101 THR A C 1
ATOM 806 O O . THR A 1 101 ? -14.188 7.664 11.574 1.00 94.44 101 THR A O 1
ATOM 809 N N . ARG A 1 102 ? -12.268 7.084 12.586 1.00 92.56 102 ARG A N 1
ATOM 810 C CA . ARG A 1 102 ? -11.711 6.394 11.414 1.00 92.56 102 ARG A CA 1
ATOM 811 C C . ARG A 1 102 ? -12.582 5.208 10.992 1.00 92.56 102 ARG A C 1
ATOM 813 O O . ARG A 1 102 ? -12.879 5.102 9.811 1.00 92.56 102 ARG A O 1
ATOM 820 N N . LYS A 1 103 ? -13.007 4.357 11.935 1.00 91.00 103 LYS A N 1
ATOM 821 C CA . LYS A 1 103 ? -13.894 3.216 11.639 1.00 91.00 103 LYS A CA 1
ATOM 822 C C . LYS A 1 103 ? -15.252 3.672 11.103 1.00 91.00 103 LYS A C 1
ATOM 824 O O . LYS A 1 103 ? -15.707 3.148 10.101 1.00 91.00 103 LYS A O 1
ATOM 829 N N . VAL A 1 104 ? -15.838 4.719 11.686 1.00 93.81 104 VAL A N 1
ATOM 830 C CA . VAL A 1 104 ? -17.102 5.305 11.204 1.00 93.81 104 VAL A CA 1
ATOM 831 C C . VAL A 1 104 ? -16.975 5.835 9.771 1.00 93.81 104 VAL A C 1
ATOM 833 O O . VAL A 1 104 ? -17.885 5.659 8.968 1.00 93.81 104 VAL A O 1
ATOM 836 N N . LEU A 1 105 ? -15.846 6.458 9.418 1.00 90.31 105 LEU A N 1
ATOM 837 C CA . LEU A 1 105 ? -15.594 6.938 8.053 1.00 90.31 105 LEU A CA 1
ATOM 838 C C . LEU A 1 105 ? -15.381 5.813 7.029 1.00 90.31 105 LEU A C 1
ATOM 840 O O . LEU A 1 105 ? -15.528 6.074 5.835 1.00 90.31 105 LEU A O 1
ATOM 844 N N . ALA A 1 106 ? -15.011 4.619 7.492 1.00 88.56 106 ALA A N 1
ATOM 845 C CA . ALA A 1 106 ? -14.806 3.422 6.682 1.00 88.56 106 ALA A CA 1
ATOM 846 C C . ALA A 1 106 ? -16.046 2.505 6.637 1.00 88.56 106 ALA A C 1
ATOM 848 O O . ALA A 1 106 ? -16.007 1.469 5.978 1.00 88.56 106 ALA A O 1
ATOM 849 N N . LEU A 1 107 ? -17.151 2.880 7.299 1.00 92.88 107 LEU A N 1
ATOM 850 C CA . LEU A 1 107 ? -18.388 2.100 7.252 1.00 92.88 107 LEU A CA 1
ATOM 851 C C . LEU A 1 107 ? -18.841 1.885 5.808 1.00 92.88 107 LEU A C 1
ATOM 853 O O . LEU A 1 107 ? -18.811 2.811 4.991 1.00 92.88 107 LEU A O 1
ATOM 857 N N . PHE A 1 108 ? -19.307 0.672 5.513 1.00 92.25 108 PHE A N 1
ATOM 858 C CA . PHE A 1 108 ? -19.755 0.256 4.183 1.00 92.25 108 PHE A CA 1
ATOM 859 C C . PHE A 1 108 ? -18.656 0.231 3.113 1.00 92.25 108 PHE A C 1
ATOM 861 O O . PHE A 1 108 ? -18.952 0.094 1.921 1.00 92.25 108 PHE A O 1
ATOM 868 N N . GLU A 1 109 ? -17.377 0.299 3.493 1.00 89.44 109 GLU A N 1
ATOM 869 C CA . GLU A 1 109 ? -16.281 0.161 2.531 1.00 89.44 109 GLU A CA 1
ATOM 870 C C . GLU A 1 109 ? -16.241 -1.242 1.899 1.00 89.44 109 GLU A C 1
ATOM 872 O O . GLU A 1 109 ? -15.765 -1.382 0.772 1.00 89.44 109 GLU A O 1
ATOM 877 N N . PHE A 1 110 ? -16.879 -2.243 2.528 1.00 91.88 110 PHE A N 1
ATOM 878 C CA . PHE A 1 110 ? -17.083 -3.591 1.978 1.00 91.88 110 PHE A CA 1
ATOM 879 C C . PHE A 1 110 ? -17.852 -3.609 0.643 1.00 91.88 110 PHE A C 1
ATOM 881 O O . PHE A 1 110 ? -17.749 -4.571 -0.121 1.00 91.88 110 PHE A O 1
ATOM 888 N N . LEU A 1 111 ? -18.594 -2.545 0.309 1.00 92.75 111 LEU A N 1
ATOM 889 C CA . LEU A 1 111 ? -19.268 -2.430 -0.986 1.00 92.75 111 LEU A CA 1
ATOM 890 C C . LEU A 1 111 ? -18.271 -2.399 -2.156 1.00 92.75 111 LEU A C 1
ATOM 892 O O . LEU A 1 111 ? -18.606 -2.841 -3.255 1.00 92.75 111 LEU A O 1
ATOM 896 N N . ARG A 1 112 ? -17.040 -1.916 -1.931 1.00 89.06 112 ARG A N 1
ATOM 897 C CA . ARG A 1 112 ? -15.976 -1.899 -2.948 1.00 89.06 112 ARG A CA 1
ATOM 898 C C . ARG A 1 112 ? -15.506 -3.307 -3.331 1.00 89.06 112 ARG A C 1
ATOM 900 O O . ARG A 1 112 ? -15.663 -3.646 -4.504 1.00 89.06 112 ARG A O 1
ATOM 907 N N . PRO A 1 113 ? -15.000 -4.149 -2.405 1.00 88.25 113 PRO A N 1
ATOM 908 C CA . PRO A 1 113 ? -14.601 -5.510 -2.749 1.00 88.25 113 PRO A CA 1
ATOM 909 C C . PRO A 1 113 ? -15.787 -6.349 -3.237 1.00 88.25 113 PRO A C 1
ATOM 911 O O . PRO A 1 113 ? -15.607 -7.207 -4.093 1.00 88.25 113 PRO A O 1
ATOM 914 N N . LEU A 1 114 ? -17.018 -6.071 -2.789 1.00 91.69 114 LEU A N 1
ATOM 915 C CA . LEU A 1 114 ? -18.212 -6.729 -3.329 1.00 91.69 114 LEU A CA 1
ATOM 916 C C . LEU A 1 114 ? -18.442 -6.377 -4.809 1.00 91.69 114 LEU A C 1
ATOM 918 O O . LEU A 1 114 ? -18.704 -7.262 -5.625 1.00 91.69 114 LEU A O 1
ATOM 922 N N . ALA A 1 115 ? -18.306 -5.101 -5.179 1.00 92.06 115 ALA A N 1
ATOM 923 C CA . ALA A 1 115 ? -18.392 -4.676 -6.573 1.00 92.06 115 ALA A CA 1
ATOM 924 C C . ALA A 1 115 ? -17.264 -5.275 -7.433 1.00 92.06 115 ALA A C 1
ATOM 926 O O . ALA A 1 115 ? -17.491 -5.606 -8.596 1.00 92.06 115 ALA A O 1
ATOM 927 N N . GLU A 1 116 ? -16.061 -5.444 -6.882 1.00 88.38 116 GLU A N 1
ATOM 928 C CA . GLU A 1 116 ? -14.950 -6.132 -7.556 1.00 88.38 116 GLU A CA 1
ATOM 929 C C . GLU A 1 116 ? -15.218 -7.627 -7.740 1.00 88.38 116 GLU A C 1
ATOM 931 O O . GLU A 1 116 ? -15.028 -8.156 -8.835 1.00 88.38 116 GLU A O 1
ATOM 936 N N . LEU A 1 117 ? -15.750 -8.297 -6.716 1.00 89.88 117 LEU A N 1
ATOM 937 C CA . LEU A 1 117 ? -16.141 -9.703 -6.791 1.00 89.88 117 LEU A CA 1
ATOM 938 C C . LEU A 1 117 ? -17.204 -9.929 -7.875 1.00 89.88 117 LEU A C 1
ATOM 940 O O . LEU A 1 117 ? -17.116 -10.881 -8.649 1.00 89.88 117 LEU A O 1
ATOM 944 N N . ARG A 1 118 ? -18.170 -9.010 -7.984 1.00 92.38 118 ARG A N 1
ATOM 945 C CA . ARG A 1 118 ? -19.184 -9.034 -9.042 1.00 92.38 118 ARG A CA 1
ATOM 946 C C . ARG A 1 118 ? -18.559 -8.917 -10.434 1.00 92.38 118 ARG A C 1
ATOM 948 O O . ARG A 1 118 ? -18.909 -9.696 -11.313 1.00 92.38 118 ARG A O 1
ATOM 955 N N . LYS A 1 119 ? -17.587 -8.017 -10.626 1.00 88.50 119 LYS A N 1
ATOM 956 C CA . LYS A 1 119 ? -16.847 -7.905 -11.898 1.00 88.50 119 LYS A CA 1
ATOM 957 C C . LYS A 1 119 ? -16.092 -9.190 -12.241 1.00 88.50 119 LYS A C 1
ATOM 959 O O . LYS A 1 119 ? -16.017 -9.554 -13.413 1.00 88.50 119 LYS A O 1
ATOM 964 N N . HIS A 1 120 ? -15.539 -9.877 -11.241 1.00 83.19 120 HIS A N 1
ATOM 965 C CA . HIS A 1 120 ? -14.888 -11.172 -11.440 1.00 83.19 120 HIS A CA 1
ATOM 966 C C . HIS A 1 120 ? -15.873 -12.285 -11.804 1.00 83.19 120 HIS A C 1
ATOM 968 O O . HIS A 1 120 ? -15.515 -13.143 -12.602 1.00 83.19 120 HIS A O 1
ATOM 974 N N . ALA A 1 121 ? -17.093 -12.260 -11.264 1.00 86.94 121 ALA A N 1
ATOM 975 C CA . ALA A 1 121 ? -18.142 -13.222 -11.596 1.00 86.94 121 ALA A CA 1
ATOM 976 C C . ALA A 1 121 ? -18.750 -12.990 -12.993 1.00 86.94 121 ALA A C 1
ATOM 978 O O . ALA A 1 121 ? -19.102 -13.946 -13.675 1.00 86.94 121 ALA A O 1
ATOM 979 N N . GLU A 1 122 ? -18.867 -11.729 -13.420 1.00 88.94 122 GLU A N 1
ATOM 980 C CA . GLU A 1 122 ? -19.404 -11.351 -14.737 1.00 88.94 122 GLU A CA 1
ATOM 981 C C . GLU A 1 122 ? -18.371 -11.487 -15.867 1.00 88.94 122 GLU A C 1
ATOM 983 O O . GLU A 1 122 ? -18.739 -11.593 -17.037 1.00 88.94 122 GLU A O 1
ATOM 988 N N . SER A 1 123 ? -17.075 -11.495 -15.542 1.00 78.75 123 SER A N 1
ATOM 989 C CA . SER A 1 123 ? -16.027 -11.719 -16.538 1.00 78.75 123 SER A CA 1
ATOM 990 C C . SER A 1 123 ? -15.999 -13.200 -16.930 1.00 78.75 123 SER A C 1
ATOM 992 O O . SER A 1 123 ? -15.822 -14.042 -16.047 1.00 78.75 123 SER A O 1
ATOM 994 N N . PRO A 1 124 ? -16.129 -13.554 -18.224 1.00 68.00 124 PRO A N 1
ATOM 995 C CA . PRO A 1 124 ? -15.982 -14.938 -18.653 1.00 68.00 124 PRO A CA 1
ATOM 996 C C . PRO A 1 124 ? -14.615 -15.449 -18.200 1.00 68.00 124 PRO A C 1
ATOM 998 O O . PRO A 1 124 ? -13.605 -14.758 -18.372 1.00 68.00 124 PRO A O 1
ATOM 1001 N N . ALA A 1 125 ? -14.595 -16.632 -17.576 1.00 63.09 125 ALA A N 1
ATOM 1002 C CA . ALA A 1 125 ? -13.365 -17.247 -17.096 1.00 63.09 125 ALA A CA 1
ATOM 1003 C C . ALA A 1 125 ? -12.325 -17.211 -18.228 1.00 63.09 125 ALA A C 1
ATOM 1005 O O . ALA A 1 125 ? -12.640 -17.661 -19.336 1.00 63.09 125 ALA A O 1
ATOM 1006 N N . PRO A 1 126 ? -11.120 -16.649 -18.001 1.00 59.31 126 PRO A N 1
ATOM 1007 C CA . PRO A 1 126 ? -10.102 -16.655 -19.034 1.00 59.31 126 PRO A CA 1
ATOM 1008 C C . PRO A 1 126 ? -9.860 -18.120 -19.413 1.00 59.31 126 PRO A C 1
ATOM 1010 O O . PRO A 1 126 ? -9.694 -18.946 -18.506 1.00 59.31 126 PRO A O 1
ATOM 1013 N N . PRO A 1 127 ? -9.885 -18.472 -20.711 1.00 49.22 127 PRO A N 1
ATOM 1014 C CA . PRO A 1 127 ? -9.588 -19.832 -21.121 1.00 49.22 127 PRO A CA 1
ATOM 1015 C C . PRO A 1 127 ? -8.244 -20.231 -20.513 1.00 49.22 127 PRO A C 1
ATOM 1017 O O . PRO A 1 127 ? -7.295 -19.441 -20.496 1.00 49.22 127 PRO A O 1
ATOM 1020 N N . LEU A 1 128 ? -8.187 -21.445 -19.962 1.00 45.94 128 LEU A N 1
ATOM 1021 C CA . LEU A 1 128 ? -6.972 -22.068 -19.443 1.00 45.94 128 LEU A CA 1
ATOM 1022 C C . LEU A 1 128 ? -6.020 -22.349 -20.619 1.00 45.94 128 LEU A C 1
ATOM 1024 O O . LEU A 1 128 ? -5.826 -23.492 -21.014 1.00 45.94 128 LEU A O 1
ATOM 1028 N N . THR A 1 129 ? -5.469 -21.306 -21.232 1.00 43.06 129 THR A N 1
ATOM 1029 C CA . THR A 1 129 ? -4.491 -21.411 -22.317 1.00 43.06 129 THR A CA 1
ATOM 1030 C C . THR A 1 129 ? -3.088 -21.131 -21.788 1.00 43.06 129 THR A C 1
ATOM 1032 O O . THR A 1 129 ? -2.888 -20.153 -21.059 1.00 43.06 129 THR A O 1
ATOM 1035 N N . PRO A 1 130 ? -2.101 -21.976 -22.131 1.00 44.84 130 PRO A N 1
ATOM 1036 C CA . PRO A 1 130 ? -0.735 -21.822 -21.669 1.00 44.84 130 PRO A CA 1
ATOM 1037 C C . PRO A 1 130 ? -0.069 -20.629 -22.362 1.00 44.84 130 PRO A C 1
ATOM 1039 O O . PRO A 1 130 ? -0.155 -20.470 -23.574 1.00 44.84 130 PRO A O 1
ATOM 1042 N N . LEU A 1 131 ? 0.607 -19.811 -21.555 1.00 44.56 131 LEU A N 1
ATOM 1043 C CA . LEU A 1 131 ? 1.794 -19.018 -21.886 1.00 44.56 131 LEU A CA 1
ATOM 1044 C C . LEU A 1 131 ? 1.906 -18.518 -23.346 1.00 44.56 131 LEU A C 1
ATOM 1046 O O . LEU A 1 131 ? 2.785 -18.949 -24.086 1.00 44.56 131 LEU A O 1
ATOM 1050 N N . ALA A 1 132 ? 1.073 -17.555 -23.746 1.00 36.41 132 ALA A N 1
ATOM 1051 C CA . ALA A 1 132 ? 1.295 -16.793 -24.974 1.00 36.41 132 ALA A CA 1
ATOM 1052 C C . ALA A 1 132 ? 1.972 -15.452 -24.650 1.00 36.41 132 ALA A C 1
ATOM 1054 O O . ALA A 1 132 ? 1.374 -14.523 -24.108 1.00 36.41 132 ALA A O 1
ATOM 1055 N N . THR A 1 133 ? 3.258 -15.369 -24.980 1.00 40.62 133 THR 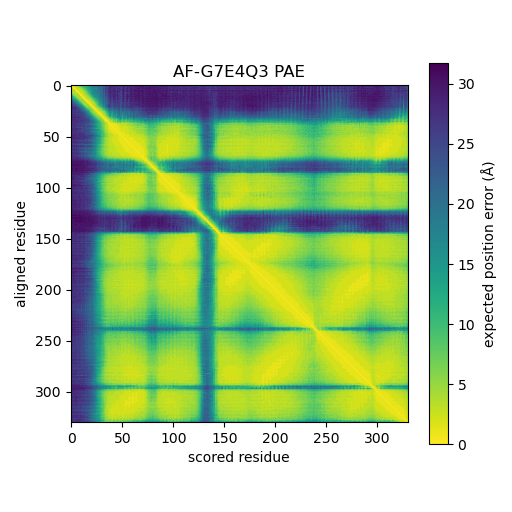A N 1
ATOM 1056 C CA . THR A 1 133 ? 4.027 -14.132 -25.124 1.00 40.62 133 THR A CA 1
ATOM 1057 C C . THR A 1 133 ? 3.426 -13.268 -26.228 1.00 40.62 133 THR A C 1
ATOM 1059 O O . THR A 1 133 ? 3.667 -13.540 -27.399 1.00 40.62 133 THR A O 1
ATOM 1062 N N . THR A 1 134 ? 2.729 -12.186 -25.881 1.00 34.00 134 THR A N 1
ATOM 1063 C CA . THR A 1 134 ? 2.535 -11.068 -26.817 1.00 34.00 134 THR A CA 1
ATOM 1064 C C . THR A 1 134 ? 2.659 -9.717 -26.129 1.00 34.00 134 THR A C 1
ATOM 1066 O O . THR A 1 1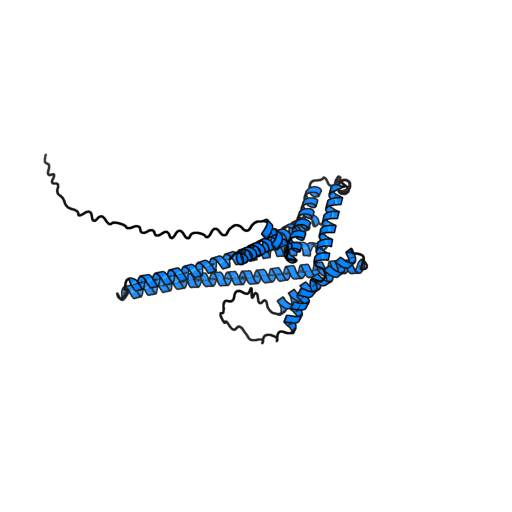34 ? 1.902 -9.334 -25.241 1.00 34.00 134 THR A O 1
ATOM 1069 N N . THR A 1 135 ? 3.673 -9.013 -26.605 1.00 39.75 135 THR A N 1
ATOM 1070 C CA . THR A 1 135 ? 4.110 -7.653 -26.344 1.00 39.75 135 THR A CA 1
ATOM 1071 C C . THR A 1 135 ? 3.026 -6.636 -26.714 1.00 39.75 135 THR A C 1
ATOM 1073 O O . THR A 1 135 ? 2.779 -6.399 -27.890 1.00 39.75 135 THR A O 1
ATOM 1076 N N . SER A 1 136 ? 2.419 -5.959 -25.737 1.00 29.31 136 SER A N 1
ATOM 1077 C CA . SER A 1 136 ? 1.921 -4.594 -25.948 1.00 29.31 136 SER A CA 1
ATOM 1078 C C . SER A 1 136 ? 1.982 -3.808 -24.638 1.00 29.31 136 SER A C 1
ATOM 1080 O O . SER A 1 136 ? 1.430 -4.181 -23.606 1.00 29.31 136 SER A O 1
ATOM 1082 N N . VAL A 1 137 ? 2.778 -2.742 -24.665 1.00 36.56 137 VAL A N 1
ATOM 1083 C CA . VAL A 1 137 ? 3.056 -1.873 -23.526 1.00 36.56 137 VAL A CA 1
ATOM 1084 C C . VAL A 1 137 ? 1.908 -0.879 -23.410 1.00 36.56 137 VAL A C 1
ATOM 1086 O O . VAL A 1 137 ? 1.929 0.190 -24.013 1.00 36.56 137 VAL A O 1
ATOM 1089 N N . ARG A 1 138 ? 0.910 -1.218 -22.596 1.00 26.20 138 ARG A N 1
ATOM 1090 C CA . ARG A 1 138 ? 0.042 -0.230 -21.956 1.00 26.20 138 ARG A CA 1
ATOM 1091 C C . ARG A 1 138 ? 0.249 -0.383 -20.457 1.00 26.20 138 ARG A C 1
ATOM 1093 O O . ARG A 1 138 ? -0.027 -1.433 -19.895 1.00 26.20 138 ARG A O 1
ATOM 1100 N N . MET A 1 139 ? 0.831 0.640 -19.832 1.00 32.41 139 MET A N 1
ATOM 1101 C CA . MET A 1 139 ? 1.080 0.686 -18.391 1.00 32.41 139 MET A CA 1
ATOM 1102 C C . MET A 1 139 ? -0.242 0.805 -17.621 1.00 32.41 139 MET A C 1
ATOM 1104 O O . MET A 1 139 ? -0.592 1.870 -17.122 1.00 32.41 139 MET A O 1
ATOM 1108 N N . THR A 1 140 ? -0.981 -0.289 -17.522 1.00 33.97 140 THR A N 1
ATOM 1109 C CA . THR A 1 140 ? -1.769 -0.600 -16.330 1.00 33.97 140 THR A CA 1
ATOM 1110 C C . THR A 1 140 ? -0.879 -1.445 -15.411 1.00 33.97 140 THR A C 1
ATOM 1112 O O . THR A 1 140 ? 0.020 -2.137 -15.900 1.00 33.97 140 THR A O 1
ATOM 1115 N N . PRO A 1 141 ? -1.025 -1.358 -14.078 1.00 41.69 141 PRO A N 1
ATOM 1116 C CA . PRO A 1 141 ? -0.295 -2.212 -13.152 1.00 41.69 141 PRO A CA 1
ATOM 1117 C C . PRO A 1 141 ? -0.896 -3.615 -13.249 1.00 41.69 141 PRO A C 1
ATOM 1119 O O . PRO A 1 141 ? -1.680 -4.033 -12.411 1.00 41.69 141 PRO A O 1
ATOM 1122 N N . ASP A 1 142 ? -0.573 -4.314 -14.330 1.00 44.78 142 ASP A N 1
ATOM 1123 C CA . ASP A 1 142 ? -1.016 -5.673 -14.593 1.00 44.78 142 ASP A CA 1
ATOM 1124 C C . ASP A 1 142 ? -0.093 -6.630 -13.826 1.00 44.78 142 ASP A C 1
ATOM 1126 O O . ASP A 1 142 ? 0.665 -7.419 -14.386 1.00 44.78 142 ASP A O 1
ATOM 1130 N N . SER A 1 143 ? -0.118 -6.518 -12.496 1.00 48.50 143 SER A N 1
ATOM 1131 C CA . SER A 1 143 ? 0.280 -7.598 -11.602 1.00 48.50 143 SER A CA 1
ATOM 1132 C C . SER A 1 143 ? -0.855 -8.616 -11.587 1.00 48.50 143 SER A C 1
ATOM 1134 O O . SER A 1 143 ? -1.581 -8.788 -10.609 1.00 48.50 143 SER A O 1
ATOM 1136 N N . GLN A 1 144 ? -1.052 -9.290 -12.723 1.00 56.12 144 GLN A N 1
ATOM 1137 C CA . GLN A 1 144 ? -1.950 -10.433 -12.800 1.00 56.12 144 GLN A CA 1
ATOM 1138 C C . GLN A 1 144 ? -1.316 -11.596 -12.037 1.00 56.12 144 GLN A C 1
ATOM 1140 O O . GLN A 1 144 ? -0.745 -12.520 -12.613 1.00 56.12 144 GLN A O 1
ATOM 1145 N N . GLY A 1 145 ? -1.400 -11.546 -10.707 1.00 64.94 145 GLY A N 1
ATOM 1146 C CA . GLY A 1 145 ? -1.286 -12.747 -9.901 1.00 64.94 145 GLY A CA 1
ATOM 1147 C C . GLY A 1 145 ? -2.297 -13.784 -10.403 1.00 64.94 145 GLY A C 1
ATOM 1148 O O . GLY A 1 145 ? -3.318 -13.415 -11.003 1.00 64.94 145 GLY A O 1
ATOM 1149 N N . PRO A 1 146 ? -2.037 -15.084 -10.183 1.00 81.56 146 PRO A N 1
ATOM 1150 C CA . PRO A 1 146 ? -2.992 -16.126 -10.536 1.00 81.56 146 PRO A CA 1
ATOM 1151 C C . PRO A 1 146 ? -4.372 -15.749 -9.989 1.00 81.56 146 PRO A C 1
ATOM 1153 O O . PRO A 1 146 ? -4.480 -15.257 -8.865 1.00 81.56 146 PRO A O 1
ATOM 1156 N N . PHE A 1 147 ? -5.418 -15.945 -10.796 1.00 84.62 147 PHE A N 1
ATOM 1157 C CA . PHE A 1 147 ? -6.791 -15.526 -10.485 1.00 84.62 147 PHE A CA 1
ATOM 1158 C C . PHE A 1 147 ? -7.217 -15.888 -9.053 1.00 84.62 147 PHE A C 1
ATOM 1160 O O . PHE A 1 147 ? -7.795 -15.055 -8.361 1.00 84.62 147 PHE A O 1
ATOM 1167 N N . ALA A 1 148 ? -6.824 -17.074 -8.581 1.00 87.25 148 ALA A N 1
ATOM 1168 C CA . ALA A 1 148 ? -7.068 -17.545 -7.222 1.00 87.25 148 ALA A CA 1
ATOM 1169 C C . ALA A 1 148 ? -6.546 -16.601 -6.122 1.00 87.25 148 ALA A C 1
ATOM 1171 O O . ALA A 1 148 ? -7.225 -16.410 -5.120 1.00 87.25 148 ALA A O 1
ATOM 1172 N N . LEU A 1 149 ? -5.372 -15.986 -6.295 1.00 88.12 149 LEU A N 1
ATOM 1173 C CA . LEU A 1 149 ? -4.811 -15.078 -5.291 1.00 88.12 149 LEU A CA 1
ATOM 1174 C C . LEU A 1 149 ? -5.509 -13.726 -5.274 1.00 88.12 149 LEU A C 1
ATOM 1176 O O . LEU A 1 149 ? -5.714 -13.184 -4.196 1.00 88.12 149 LEU A O 1
ATOM 1180 N N . ARG A 1 150 ? -5.917 -13.216 -6.442 1.00 86.56 150 ARG A N 1
ATOM 1181 C CA . ARG A 1 150 ? -6.752 -12.008 -6.515 1.00 86.56 150 ARG A CA 1
ATOM 1182 C C . ARG A 1 150 ? -8.097 -12.251 -5.843 1.00 86.56 150 ARG A C 1
ATOM 1184 O O . ARG A 1 150 ? -8.518 -11.467 -5.009 1.00 86.56 150 ARG A O 1
ATOM 1191 N N . LEU A 1 151 ? -8.716 -13.394 -6.134 1.00 90.50 151 LEU A N 1
ATOM 1192 C CA . LEU A 1 151 ? -9.966 -13.790 -5.500 1.00 90.50 151 LEU A CA 1
ATOM 1193 C C . LEU A 1 151 ? -9.807 -13.909 -3.975 1.00 90.50 151 LEU A C 1
ATOM 1195 O O . LEU A 1 151 ? -10.634 -13.384 -3.235 1.00 90.50 151 LEU A O 1
ATOM 1199 N N . ALA A 1 152 ? -8.730 -14.541 -3.499 1.00 91.88 152 ALA A N 1
ATOM 1200 C CA . ALA A 1 152 ? -8.428 -14.640 -2.072 1.00 91.88 152 ALA A CA 1
ATOM 1201 C C . ALA A 1 152 ? -8.226 -13.261 -1.417 1.00 91.88 152 ALA A C 1
ATOM 1203 O O . ALA A 1 152 ? -8.745 -13.025 -0.329 1.00 91.88 152 ALA A O 1
ATOM 1204 N N . GLU A 1 153 ? -7.525 -12.341 -2.083 1.00 91.75 153 GLU A N 1
ATOM 1205 C CA . GLU A 1 153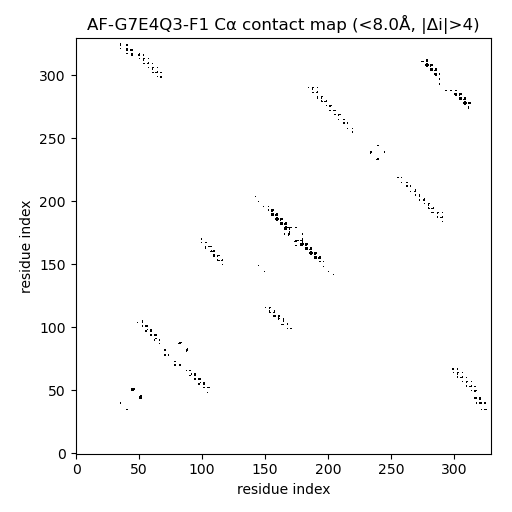 ? -7.351 -10.957 -1.627 1.00 91.75 153 GLU A CA 1
ATOM 1206 C C . GLU A 1 153 ? -8.684 -10.219 -1.499 1.00 91.75 153 GLU A C 1
ATOM 1208 O O . GLU A 1 153 ? -8.954 -9.604 -0.466 1.00 91.75 153 GLU A O 1
ATOM 1213 N N . THR A 1 154 ? -9.539 -10.311 -2.522 1.00 92.31 154 THR A N 1
ATOM 1214 C CA . THR A 1 154 ? -10.857 -9.668 -2.534 1.00 92.31 154 THR A CA 1
ATOM 1215 C C . THR A 1 154 ? -11.747 -10.230 -1.428 1.00 92.31 154 THR A C 1
ATOM 1217 O O . THR A 1 154 ? -12.397 -9.461 -0.722 1.00 92.31 154 THR A O 1
ATOM 1220 N N . TRP A 1 155 ? -11.742 -11.551 -1.214 1.00 94.69 155 TRP A N 1
ATOM 1221 C CA . TRP A 1 155 ? -12.488 -12.180 -0.120 1.00 94.69 155 TRP A CA 1
ATOM 1222 C C . TRP A 1 155 ? -11.979 -11.765 1.256 1.00 94.69 155 TRP A C 1
ATOM 1224 O O . TRP A 1 155 ? -12.782 -11.410 2.115 1.00 94.69 155 TRP A O 1
ATOM 1234 N N . LEU A 1 156 ? -10.664 -11.779 1.479 1.00 95.31 156 LEU A N 1
ATOM 1235 C CA . LEU A 1 156 ? -10.092 -11.347 2.754 1.00 95.31 156 LEU A CA 1
ATOM 1236 C C . LEU A 1 156 ? -10.368 -9.863 3.021 1.00 95.31 156 LEU A C 1
ATOM 1238 O O . LEU A 1 156 ? -10.679 -9.503 4.153 1.00 95.31 156 LEU A O 1
ATOM 1242 N N . SER A 1 157 ? -10.315 -9.021 1.987 1.00 93.25 157 SER A N 1
ATOM 1243 C CA . SER A 1 157 ? -10.662 -7.597 2.079 1.00 93.25 157 SER A CA 1
ATOM 1244 C C . SER A 1 157 ? -12.136 -7.401 2.419 1.00 93.25 157 SER A C 1
ATOM 1246 O O . SER A 1 157 ? -12.462 -6.605 3.294 1.00 93.25 157 SER A O 1
ATOM 1248 N N . LEU A 1 158 ? -13.027 -8.169 1.783 1.00 95.25 158 LEU A N 1
ATOM 1249 C CA . LEU A 1 158 ? -14.455 -8.162 2.091 1.00 95.25 158 LEU A CA 1
ATOM 1250 C C . LEU A 1 158 ? -14.712 -8.562 3.548 1.00 95.25 158 LEU A C 1
ATOM 1252 O O . LEU A 1 158 ? -15.420 -7.852 4.258 1.00 95.25 158 LEU A O 1
ATOM 1256 N N . LEU A 1 159 ? -14.119 -9.672 3.999 1.00 95.94 159 LEU A N 1
ATOM 1257 C CA . LEU A 1 159 ? -14.246 -10.146 5.377 1.00 95.94 159 LEU A CA 1
ATOM 1258 C C . LEU A 1 159 ? -13.719 -9.112 6.372 1.00 95.94 159 LEU A C 1
ATOM 1260 O O . LEU A 1 159 ? -14.404 -8.817 7.347 1.00 95.94 159 LEU A O 1
ATOM 1264 N N . LEU A 1 160 ? -12.546 -8.529 6.107 1.00 94.69 160 LEU A N 1
ATOM 1265 C CA . LEU A 1 160 ? -11.971 -7.479 6.943 1.00 94.69 160 LEU A CA 1
ATOM 1266 C C . LEU A 1 160 ? -12.943 -6.304 7.091 1.00 94.69 160 LEU A C 1
ATOM 1268 O O . LEU A 1 160 ? -13.266 -5.935 8.215 1.00 94.69 160 LEU A O 1
ATOM 1272 N N . SER A 1 161 ? -13.450 -5.758 5.981 1.00 94.38 161 SER A N 1
ATOM 1273 C CA . SER A 1 161 ? -14.373 -4.619 6.016 1.00 94.38 161 SER A CA 1
ATOM 1274 C C . SER A 1 161 ? -15.688 -4.946 6.730 1.00 94.38 161 SER A C 1
ATOM 1276 O O . SER A 1 161 ? -16.166 -4.142 7.524 1.00 94.38 161 SER A O 1
ATOM 1278 N N . VAL A 1 162 ? -16.263 -6.133 6.502 1.00 96.19 162 VAL A N 1
ATOM 1279 C CA . VAL A 1 162 ? -17.494 -6.557 7.191 1.00 96.19 162 VAL A CA 1
ATOM 1280 C C . VAL A 1 162 ? -17.261 -6.691 8.698 1.00 96.19 162 VAL A C 1
ATOM 1282 O O . VAL A 1 162 ? -18.073 -6.216 9.490 1.00 96.19 162 VAL A O 1
ATOM 1285 N N . PHE A 1 163 ? -16.158 -7.313 9.120 1.00 97.12 163 PHE A N 1
ATOM 1286 C CA . PHE A 1 163 ? -15.863 -7.470 10.543 1.00 97.12 163 PHE A CA 1
ATOM 1287 C C . PHE A 1 163 ? -15.503 -6.145 11.226 1.00 97.12 163 PHE A C 1
ATOM 1289 O O . PHE A 1 163 ? -15.912 -5.936 12.369 1.00 97.12 163 PHE A O 1
ATOM 1296 N N . ASP A 1 164 ? -14.821 -5.230 10.533 1.00 94.19 164 ASP A N 1
ATOM 1297 C CA . ASP A 1 164 ? -14.562 -3.877 11.034 1.00 94.19 164 ASP A CA 1
ATOM 1298 C C . ASP A 1 164 ? -15.867 -3.090 11.260 1.00 94.19 164 ASP A C 1
ATOM 1300 O O . ASP A 1 164 ? -15.997 -2.412 12.285 1.00 94.19 164 ASP A O 1
ATO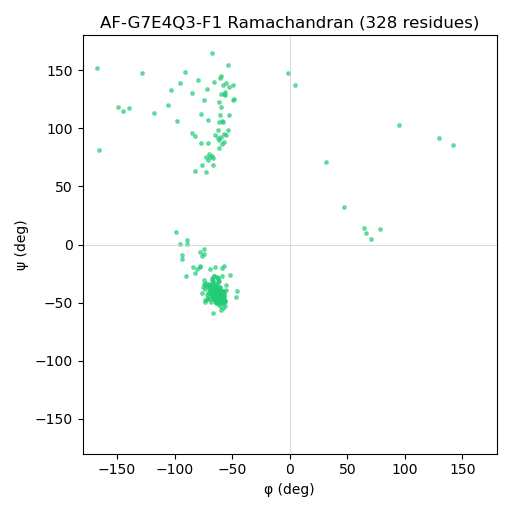M 1304 N N . ASP A 1 165 ? -16.854 -3.222 10.365 1.00 96.44 165 ASP A N 1
ATOM 1305 C CA . ASP A 1 165 ? -18.178 -2.601 10.509 1.00 96.44 165 ASP A CA 1
ATOM 1306 C C . ASP A 1 165 ? -18.939 -3.176 11.715 1.00 96.44 165 ASP A C 1
ATOM 1308 O O . ASP A 1 165 ? -19.472 -2.427 12.540 1.00 96.44 165 ASP A O 1
ATOM 1312 N N . VAL A 1 166 ? -18.933 -4.505 11.878 1.00 97.19 166 VAL A N 1
ATOM 1313 C CA . VAL A 1 166 ? -19.549 -5.194 13.028 1.00 97.19 166 VAL A CA 1
ATOM 1314 C C . VAL A 1 166 ? -18.897 -4.763 14.347 1.00 97.19 166 VAL A C 1
ATOM 1316 O O . VAL A 1 166 ? -19.591 -4.491 15.331 1.00 97.19 166 VAL A O 1
ATOM 1319 N N . GLU A 1 167 ? -17.568 -4.648 14.382 1.00 95.31 167 GLU A N 1
ATOM 1320 C CA . GLU A 1 167 ? -16.856 -4.135 15.552 1.00 95.31 167 GLU A CA 1
ATOM 1321 C C . GLU A 1 167 ? -17.203 -2.662 15.818 1.00 95.31 167 GLU A C 1
ATOM 1323 O O . GLU A 1 167 ? -17.418 -2.266 16.969 1.00 95.31 167 GLU A O 1
ATOM 1328 N N . CYS A 1 168 ? -17.301 -1.843 14.766 1.00 95.44 168 CYS A N 1
ATOM 1329 C CA . CYS A 1 168 ? -17.702 -0.446 14.874 1.00 95.44 168 CYS A CA 1
ATOM 1330 C C . CYS A 1 168 ? -19.102 -0.316 15.492 1.00 95.44 168 CYS A C 1
ATOM 1332 O O . CYS A 1 168 ? -19.284 0.471 16.422 1.00 95.44 168 CYS A O 1
ATOM 1334 N N . PHE A 1 169 ? -20.071 -1.130 15.062 1.00 96.69 169 PHE A N 1
ATOM 1335 C CA . PHE A 1 169 ? -21.408 -1.167 15.662 1.00 96.69 169 PHE A CA 1
ATOM 1336 C C . PHE A 1 169 ? -21.387 -1.585 17.136 1.00 96.69 169 PHE A C 1
ATOM 1338 O O . PHE A 1 169 ? -22.105 -0.997 17.946 1.00 96.69 169 PHE A O 1
ATOM 1345 N N . GLY A 1 170 ? -20.515 -2.520 17.520 1.00 95.81 170 GLY A N 1
ATOM 1346 C CA . GLY A 1 170 ? -20.282 -2.855 18.927 1.00 95.81 170 GLY A CA 1
ATOM 1347 C C . GLY A 1 170 ? -19.770 -1.677 19.754 1.00 95.81 170 GLY A C 1
ATOM 1348 O O . GLY A 1 170 ? -20.285 -1.405 20.838 1.00 95.81 170 GLY A O 1
ATOM 1349 N N . ARG A 1 171 ? -18.802 -0.919 19.223 1.00 92.75 171 ARG A N 1
ATOM 1350 C CA . ARG A 1 171 ? -18.260 0.283 19.888 1.00 92.75 171 ARG A CA 1
ATOM 1351 C C . ARG A 1 171 ? -19.281 1.414 20.008 1.00 92.75 171 ARG A C 1
ATOM 1353 O O . ARG A 1 171 ? -19.214 2.180 20.964 1.00 92.75 171 ARG A O 1
ATOM 1360 N N . LEU A 1 172 ? -20.219 1.506 19.067 1.00 94.75 172 LEU A N 1
ATOM 1361 C CA . LEU A 1 172 ? -21.344 2.444 19.117 1.00 94.75 172 LEU A CA 1
ATOM 1362 C C . LEU A 1 172 ? -22.466 1.990 20.067 1.00 94.75 172 LEU A C 1
ATOM 1364 O O . LEU A 1 172 ? -23.405 2.746 20.294 1.00 94.75 172 LEU A O 1
ATOM 1368 N N . GLY A 1 173 ? -22.382 0.778 20.629 1.00 95.75 173 GLY A N 1
ATOM 1369 C CA . GLY A 1 173 ? -23.412 0.217 21.507 1.00 95.75 173 GLY A CA 1
ATOM 1370 C C . GLY A 1 173 ? -24.632 -0.336 20.767 1.00 95.75 173 GLY A C 1
ATOM 1371 O O . GLY A 1 173 ? -25.646 -0.611 21.399 1.00 95.75 173 GLY A O 1
ATOM 1372 N N . LEU A 1 174 ? -24.541 -0.510 19.445 1.00 97.00 174 LEU A N 1
ATOM 1373 C CA . LEU A 1 174 ? -25.616 -1.053 18.606 1.00 97.00 174 LEU A CA 1
ATOM 1374 C C . LEU A 1 174 ? -25.633 -2.588 18.587 1.00 97.00 174 LEU A C 1
ATOM 1376 O O . LEU A 1 174 ? -26.642 -3.189 18.229 1.00 97.00 174 LEU A O 1
ATOM 1380 N N . LEU A 1 175 ? -24.522 -3.227 18.962 1.00 97.25 175 LEU A N 1
ATOM 1381 C CA . LEU A 1 175 ? -24.364 -4.680 18.975 1.00 97.25 175 LEU A CA 1
ATOM 1382 C C . LEU A 1 175 ? -23.838 -5.157 20.334 1.00 97.25 175 LEU A C 1
ATOM 1384 O O . LEU A 1 175 ? -23.054 -4.468 20.987 1.00 97.25 175 LEU A O 1
ATOM 1388 N N . ALA A 1 176 ? -24.244 -6.356 20.764 1.00 96.94 176 ALA A N 1
ATOM 1389 C CA . ALA A 1 176 ? -23.758 -6.923 22.017 1.00 96.94 176 ALA A CA 1
ATOM 1390 C C . ALA A 1 176 ? -22.249 -7.235 21.952 1.00 96.94 176 ALA A C 1
ATOM 1392 O O . ALA A 1 176 ? -21.749 -7.793 20.971 1.00 96.94 176 ALA A O 1
ATOM 1393 N N . ARG A 1 177 ? -21.551 -6.943 23.057 1.00 95.81 177 ARG A N 1
ATOM 1394 C CA . ARG A 1 177 ? -20.094 -7.104 23.220 1.00 95.81 177 ARG A CA 1
ATOM 1395 C C . ARG A 1 177 ? -19.506 -8.442 22.736 1.00 95.81 177 ARG A C 1
ATOM 1397 O O . ARG A 1 177 ? -18.513 -8.401 22.017 1.00 95.81 177 ARG A O 1
ATOM 1404 N N . PRO A 1 178 ? -20.087 -9.628 23.026 1.00 97.06 178 PRO A N 1
ATOM 1405 C CA . PRO A 1 178 ? -19.471 -10.881 22.582 1.00 97.06 178 PRO A CA 1
ATOM 1406 C C . PRO A 1 178 ? -19.385 -11.007 21.055 1.00 97.06 178 PRO A C 1
ATOM 1408 O O . PRO A 1 178 ? -18.464 -11.648 20.552 1.00 97.06 178 PRO A O 1
ATOM 1411 N N . TYR A 1 179 ? -20.312 -10.401 20.305 1.00 97.12 179 TYR A N 1
ATOM 1412 C CA . TYR A 1 179 ? -20.257 -10.415 18.843 1.00 97.12 179 TYR A CA 1
ATOM 1413 C C . TYR A 1 179 ? -19.204 -9.445 18.312 1.00 97.12 179 TYR A C 1
ATOM 1415 O O . TYR A 1 179 ? -18.454 -9.814 17.411 1.00 97.12 179 TYR A O 1
ATOM 1423 N N . SER A 1 180 ? -19.095 -8.247 18.895 1.00 96.19 180 SER A N 1
ATOM 1424 C CA . SER A 1 180 ? -18.070 -7.279 18.493 1.00 96.19 180 SER A CA 1
ATOM 1425 C C . SER A 1 180 ? -16.658 -7.763 18.802 1.00 96.19 180 SER A C 1
ATOM 1427 O O . SER A 1 180 ? -15.764 -7.570 17.988 1.00 96.19 180 SER A O 1
ATOM 1429 N N . ASP A 1 181 ? -16.463 -8.445 19.932 1.00 95.69 181 ASP A N 1
ATOM 1430 C CA . ASP A 1 181 ? -15.153 -8.971 20.326 1.00 95.69 181 ASP A CA 1
ATOM 1431 C C . ASP A 1 181 ? -14.712 -10.122 19.410 1.00 95.69 181 ASP A C 1
ATOM 1433 O O . ASP A 1 181 ? -13.540 -10.227 19.045 1.00 95.69 181 ASP A O 1
ATOM 1437 N N . ARG A 1 182 ? -15.653 -10.979 18.988 1.00 97.38 182 ARG A N 1
ATOM 1438 C CA . ARG A 1 182 ? -15.388 -12.018 17.979 1.00 97.38 182 ARG A CA 1
ATOM 1439 C C . ARG A 1 182 ? -15.082 -11.407 16.616 1.00 97.38 182 ARG A C 1
ATOM 1441 O O . ARG A 1 182 ? -14.137 -11.846 15.969 1.00 97.38 182 ARG A O 1
ATOM 1448 N N . ALA A 1 183 ? -15.848 -10.400 16.198 1.00 97.19 183 ALA A N 1
ATOM 1449 C CA . ALA A 1 183 ? -15.608 -9.695 14.944 1.00 97.19 183 ALA A CA 1
ATOM 1450 C C . ALA A 1 183 ? -14.226 -9.029 14.931 1.00 97.19 183 ALA A C 1
ATOM 1452 O O . ALA A 1 183 ? -13.501 -9.200 13.959 1.00 97.19 183 ALA A O 1
ATOM 1453 N N . ALA A 1 184 ? -13.811 -8.389 16.029 1.00 95.25 184 ALA A N 1
ATOM 1454 C CA . ALA A 1 184 ? -12.473 -7.809 16.162 1.00 95.25 184 ALA A CA 1
ATOM 1455 C C . ALA A 1 184 ? -11.366 -8.853 15.926 1.00 95.25 184 ALA A C 1
ATOM 1457 O O . ALA A 1 184 ? -10.487 -8.650 15.093 1.00 95.25 184 ALA A O 1
ATOM 1458 N N . ARG A 1 185 ? -11.457 -10.023 16.578 1.00 96.56 185 ARG A N 1
ATOM 1459 C CA . ARG A 1 185 ? -10.489 -11.121 16.385 1.00 96.56 185 ARG A CA 1
ATOM 1460 C C . ARG A 1 185 ? -10.449 -11.607 14.934 1.00 96.56 185 ARG A C 1
ATOM 1462 O O . ARG A 1 185 ? -9.376 -11.875 14.402 1.00 96.56 185 ARG A O 1
ATOM 1469 N N . LEU A 1 186 ? -11.610 -11.739 14.292 1.00 97.31 186 LEU A N 1
ATOM 1470 C CA . LEU A 1 186 ? -11.693 -12.169 12.894 1.00 97.31 186 LEU A CA 1
ATOM 1471 C C . LEU A 1 186 ? -11.146 -11.105 11.932 1.00 97.31 186 LEU A C 1
ATOM 1473 O O . LEU A 1 186 ? -10.474 -11.465 10.966 1.00 97.31 186 LEU A O 1
ATOM 1477 N N . ALA A 1 187 ? -11.367 -9.820 12.217 1.00 95.50 187 ALA A N 1
ATOM 1478 C CA . ALA A 1 187 ? -10.764 -8.711 11.484 1.00 95.50 187 ALA A CA 1
ATOM 1479 C C . ALA A 1 187 ? -9.231 -8.745 11.593 1.00 95.50 187 ALA A C 1
ATOM 1481 O O . ALA A 1 187 ? -8.550 -8.652 10.574 1.00 95.50 187 ALA A O 1
ATOM 1482 N N . ASP A 1 188 ? -8.676 -8.977 12.786 1.00 95.19 188 ASP A N 1
ATOM 1483 C CA . ASP A 1 188 ? -7.224 -9.092 12.981 1.00 95.19 188 ASP A CA 1
ATOM 1484 C C . ASP A 1 188 ? -6.627 -10.274 12.195 1.00 95.19 188 ASP A C 1
ATOM 1486 O O . ASP A 1 188 ? -5.576 -10.139 11.563 1.00 95.19 188 ASP A O 1
ATOM 1490 N N . VAL A 1 189 ? -7.321 -11.420 12.156 1.00 97.56 189 VAL A N 1
ATOM 1491 C CA . VAL A 1 189 ? -6.915 -12.588 11.350 1.00 97.56 189 VAL A CA 1
ATOM 1492 C C . VAL A 1 189 ? -6.986 -12.288 9.849 1.00 97.56 189 VAL A C 1
ATOM 1494 O O . VAL A 1 189 ? -6.051 -12.613 9.114 1.00 97.56 189 VAL A O 1
ATOM 1497 N N . ALA A 1 190 ? -8.057 -11.644 9.379 1.00 96.44 190 ALA A N 1
ATOM 1498 C CA . ALA A 1 190 ? -8.191 -11.247 7.978 1.00 96.44 190 ALA A CA 1
ATOM 1499 C C . ALA A 1 190 ? -7.093 -10.249 7.574 1.00 96.44 190 ALA A C 1
ATOM 1501 O O . ALA A 1 190 ? -6.467 -10.398 6.523 1.00 96.44 190 ALA A O 1
ATOM 1502 N N . TRP A 1 191 ? -6.791 -9.278 8.440 1.00 95.56 191 TRP A N 1
ATOM 1503 C CA . TRP A 1 191 ? -5.720 -8.311 8.223 1.00 95.56 191 TRP A CA 1
ATOM 1504 C C . TRP A 1 191 ? -4.331 -8.968 8.213 1.00 95.56 191 TRP A C 1
ATOM 1506 O O . TRP A 1 191 ? -3.493 -8.633 7.366 1.00 95.56 191 TRP A O 1
ATOM 1516 N N . LEU A 1 192 ? -4.086 -9.951 9.086 1.00 97.19 192 LEU A N 1
ATOM 1517 C CA . LEU A 1 192 ? -2.872 -10.765 9.034 1.00 97.19 192 LEU A CA 1
ATOM 1518 C C . LEU A 1 192 ? -2.752 -11.474 7.676 1.00 97.19 192 LEU A C 1
ATOM 1520 O O . LEU A 1 192 ? -1.707 -11.385 7.029 1.00 97.19 192 LEU A O 1
ATOM 1524 N N . GLY A 1 193 ? -3.833 -12.113 7.218 1.00 96.56 193 GLY A N 1
ATOM 1525 C CA . GLY A 1 193 ? -3.899 -12.784 5.919 1.00 96.56 193 GLY A CA 1
ATOM 1526 C C . GLY A 1 193 ? -3.592 -11.849 4.745 1.00 96.56 193 GLY A C 1
ATOM 1527 O O . GLY A 1 193 ? -2.745 -12.169 3.910 1.00 96.56 193 GLY A O 1
ATOM 1528 N N . LEU A 1 194 ? -4.204 -10.661 4.719 1.00 94.69 194 LEU A N 1
ATOM 1529 C CA . LEU A 1 194 ? -3.939 -9.636 3.700 1.00 94.69 194 LEU A CA 1
ATOM 1530 C C . LEU A 1 194 ? -2.483 -9.171 3.711 1.00 94.69 194 LEU A C 1
ATOM 1532 O O . LEU A 1 194 ? -1.877 -9.007 2.655 1.00 94.69 194 LEU A O 1
ATOM 1536 N N . SER A 1 195 ? -1.893 -9.000 4.895 1.00 95.44 195 SER A N 1
ATOM 1537 C CA . SER A 1 195 ? -0.493 -8.581 5.023 1.00 95.44 195 SER A CA 1
ATOM 1538 C C . SER A 1 195 ? 0.466 -9.638 4.465 1.00 95.44 195 SER A C 1
ATOM 1540 O O . SER A 1 195 ? 1.422 -9.300 3.764 1.00 95.44 195 SER A O 1
ATOM 1542 N N . VAL A 1 196 ? 0.199 -10.926 4.719 1.00 96.94 196 VAL A N 1
ATOM 1543 C CA . VAL A 1 196 ? 0.971 -12.045 4.147 1.00 96.94 196 VAL A CA 1
ATOM 1544 C C . VAL A 1 196 ? 0.829 -12.087 2.626 1.00 96.94 196 VAL A C 1
ATOM 1546 O O . VAL A 1 196 ? 1.836 -12.177 1.917 1.00 96.94 196 VAL A O 1
ATOM 1549 N N . LEU A 1 197 ? -0.402 -11.999 2.119 1.00 95.00 197 LEU A N 1
ATOM 1550 C CA . LEU A 1 197 ? -0.676 -12.064 0.687 1.00 95.00 197 LEU A CA 1
ATOM 1551 C C . LEU A 1 197 ? -0.036 -10.885 -0.061 1.00 95.00 197 LEU A C 1
ATOM 1553 O O . LEU A 1 197 ? 0.652 -11.096 -1.061 1.00 95.00 197 LEU A O 1
ATOM 1557 N N . GLY A 1 198 ? -0.147 -9.670 0.480 1.00 92.69 198 GLY A N 1
ATOM 1558 C CA . GLY A 1 198 ? 0.521 -8.491 -0.066 1.00 92.69 198 GLY A CA 1
ATOM 1559 C C . GLY A 1 198 ? 2.046 -8.641 -0.091 1.00 92.69 198 GLY A C 1
ATOM 1560 O O . GLY A 1 198 ? 2.690 -8.314 -1.087 1.00 92.69 198 GLY A O 1
ATOM 1561 N N . LEU A 1 199 ? 2.661 -9.184 0.970 1.00 95.50 199 LEU A N 1
ATOM 1562 C CA . LEU A 1 199 ? 4.113 -9.425 0.988 1.00 95.50 199 LEU A CA 1
ATOM 1563 C C . LEU A 1 199 ? 4.545 -10.411 -0.092 1.00 95.50 199 LEU A C 1
ATOM 1565 O O . LEU A 1 199 ? 5.582 -10.211 -0.734 1.00 95.50 199 LEU A O 1
ATOM 1569 N N . TRP A 1 200 ? 3.757 -11.465 -0.289 1.00 95.31 200 TRP A N 1
ATOM 1570 C CA . TRP A 1 200 ? 4.003 -12.454 -1.326 1.00 95.31 200 TRP A CA 1
ATOM 1571 C C . TRP A 1 200 ? 3.921 -11.827 -2.726 1.00 95.31 200 TRP A C 1
ATOM 1573 O O . TRP A 1 200 ? 4.842 -12.002 -3.528 1.00 95.31 200 TRP A O 1
ATOM 1583 N N . GLN A 1 201 ? 2.895 -11.013 -2.993 1.00 92.19 201 GLN A N 1
ATOM 1584 C CA . GLN A 1 201 ? 2.740 -10.295 -4.263 1.00 92.19 201 GLN A CA 1
ATOM 1585 C C . GLN A 1 201 ? 3.909 -9.339 -4.524 1.00 92.19 201 GLN A C 1
ATOM 1587 O O . GLN A 1 201 ? 4.539 -9.398 -5.581 1.00 92.19 201 GLN A O 1
ATOM 1592 N N . VAL A 1 202 ? 4.278 -8.520 -3.534 1.00 92.31 202 VAL A N 1
ATOM 1593 C CA . VAL A 1 202 ? 5.405 -7.580 -3.641 1.00 92.31 202 VAL A CA 1
ATOM 1594 C C . VAL A 1 202 ? 6.724 -8.311 -3.890 1.00 92.31 202 VAL A C 1
ATOM 1596 O O . VAL A 1 202 ? 7.576 -7.832 -4.645 1.00 92.31 202 VAL A O 1
ATOM 1599 N N . GLN A 1 203 ? 6.913 -9.488 -3.289 1.00 94.62 203 GLN A N 1
ATOM 1600 C CA . GLN A 1 203 ? 8.089 -10.316 -3.534 1.00 94.62 203 GLN A CA 1
ATOM 1601 C C . GLN A 1 203 ? 8.117 -10.855 -4.975 1.00 94.62 203 GLN A C 1
ATOM 1603 O O . GLN A 1 203 ? 9.179 -10.823 -5.608 1.00 94.62 203 GLN A O 1
ATOM 1608 N N . GLY A 1 204 ? 6.970 -11.287 -5.508 1.00 93.50 204 GLY A N 1
ATOM 1609 C CA . GLY A 1 204 ? 6.812 -11.693 -6.907 1.00 93.50 204 GLY A CA 1
ATOM 1610 C C . GLY A 1 204 ? 7.123 -10.555 -7.883 1.00 93.50 204 GLY A C 1
ATOM 1611 O O . GLY A 1 204 ? 8.013 -10.689 -8.729 1.00 93.50 204 GLY A O 1
ATOM 1612 N N . GLU A 1 205 ? 6.481 -9.398 -7.701 1.00 90.56 205 GLU A N 1
ATOM 1613 C CA . GLU A 1 205 ? 6.689 -8.206 -8.534 1.00 90.56 205 GLU A CA 1
ATOM 1614 C C . GLU A 1 205 ? 8.144 -7.730 -8.519 1.00 90.56 205 GLU A C 1
ATOM 1616 O O . GLU A 1 205 ? 8.706 -7.340 -9.548 1.00 90.56 205 GLU A O 1
ATOM 1621 N N . ARG A 1 206 ? 8.797 -7.775 -7.353 1.00 93.94 206 ARG A N 1
ATOM 1622 C CA . ARG A 1 206 ? 10.211 -7.415 -7.228 1.00 93.94 206 ARG A CA 1
ATOM 1623 C C . ARG A 1 206 ? 11.098 -8.381 -8.008 1.00 93.94 206 ARG A C 1
ATOM 1625 O O . ARG A 1 206 ? 12.029 -7.934 -8.682 1.00 93.94 206 ARG 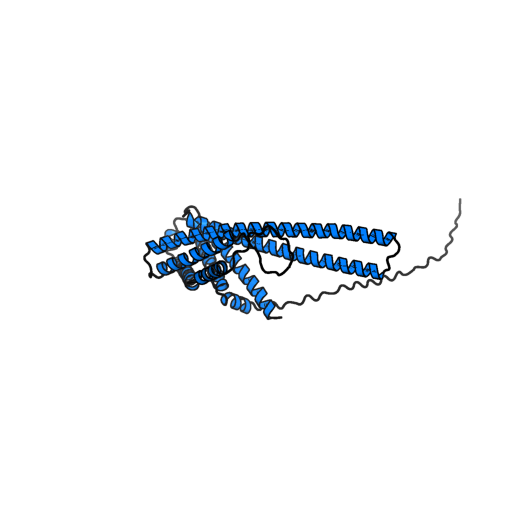A O 1
ATOM 1632 N N . GLY A 1 207 ? 10.819 -9.682 -7.925 1.00 94.62 207 GLY A N 1
ATOM 1633 C CA . GLY A 1 207 ? 11.530 -10.711 -8.681 1.00 94.62 207 GLY A CA 1
ATOM 1634 C C . GLY A 1 207 ? 11.407 -10.501 -10.189 1.00 94.62 207 GLY A C 1
ATOM 1635 O O . GLY A 1 207 ? 12.411 -10.536 -10.905 1.00 94.62 207 GLY A O 1
ATOM 1636 N N . GLU A 1 208 ? 10.202 -10.203 -10.668 1.00 93.62 208 GLU A N 1
ATOM 1637 C CA . GLU A 1 208 ? 9.952 -9.914 -12.078 1.00 93.62 208 GLU A CA 1
ATOM 1638 C C . GLU A 1 208 ? 10.633 -8.618 -12.537 1.00 93.62 208 GLU A C 1
ATOM 1640 O O . GLU A 1 208 ? 11.349 -8.613 -13.541 1.00 93.62 208 GLU A O 1
ATOM 1645 N N . THR A 1 209 ? 10.498 -7.535 -11.770 1.00 93.88 209 THR A N 1
ATOM 1646 C CA . THR A 1 209 ? 11.145 -6.245 -12.061 1.00 93.88 209 THR A CA 1
ATOM 1647 C C . THR A 1 209 ? 12.665 -6.405 -12.158 1.00 93.88 209 THR A C 1
ATOM 1649 O O . THR A 1 209 ? 13.305 -5.847 -13.053 1.00 93.88 209 THR A O 1
ATOM 1652 N N . TRP A 1 210 ? 13.255 -7.226 -11.284 1.00 94.88 210 TRP A N 1
ATOM 1653 C CA . TRP A 1 210 ? 14.680 -7.548 -11.328 1.00 94.88 210 TRP A CA 1
ATOM 1654 C C . TRP A 1 210 ? 15.065 -8.363 -12.570 1.00 94.88 210 TRP A C 1
ATOM 1656 O O . TRP A 1 210 ? 16.081 -8.071 -13.206 1.00 94.88 210 TRP A O 1
ATOM 1666 N N . ARG A 1 211 ? 14.259 -9.364 -12.953 1.00 95.69 211 ARG A N 1
ATOM 1667 C CA . ARG A 1 211 ? 14.471 -10.152 -14.182 1.00 95.69 211 ARG A CA 1
ATOM 1668 C C . ARG A 1 211 ? 14.415 -9.267 -15.426 1.00 95.69 211 ARG A C 1
ATOM 1670 O O . ARG A 1 211 ? 15.356 -9.310 -16.215 1.00 95.69 211 ARG A O 1
ATOM 1677 N N . ARG A 1 212 ? 13.390 -8.415 -15.547 1.00 94.56 212 ARG A N 1
ATOM 1678 C CA . ARG A 1 212 ? 13.261 -7.434 -16.640 1.00 94.56 212 ARG A CA 1
ATOM 1679 C C . ARG A 1 212 ? 14.473 -6.501 -16.690 1.00 94.56 212 ARG A C 1
ATOM 1681 O O . ARG A 1 212 ? 15.057 -6.308 -17.750 1.00 94.56 212 ARG A O 1
ATOM 1688 N N . GLY A 1 213 ? 14.922 -5.999 -15.537 1.00 95.19 213 GLY A N 1
ATOM 1689 C CA . GLY A 1 213 ? 16.122 -5.163 -15.448 1.00 95.19 213 GLY A CA 1
ATOM 1690 C C . GLY A 1 213 ? 17.401 -5.863 -15.919 1.00 95.19 213 GLY A C 1
ATOM 1691 O O . GLY A 1 213 ? 18.220 -5.240 -16.590 1.00 95.19 213 GLY A O 1
ATOM 1692 N N . ARG A 1 214 ? 17.575 -7.157 -15.615 1.00 96.50 214 ARG A N 1
ATOM 1693 C CA . ARG A 1 214 ? 18.711 -7.946 -16.128 1.00 96.50 214 ARG A CA 1
ATOM 1694 C C . ARG A 1 214 ? 18.621 -8.181 -17.633 1.00 96.50 214 ARG A C 1
ATOM 1696 O O . ARG A 1 214 ? 19.645 -8.073 -18.296 1.00 96.50 214 ARG A O 1
ATOM 1703 N N . LEU A 1 215 ? 17.428 -8.466 -18.155 1.00 95.88 215 LEU A N 1
ATOM 1704 C CA . LEU A 1 215 ? 17.213 -8.671 -19.588 1.00 95.88 215 LEU A CA 1
ATOM 1705 C C . LEU A 1 215 ? 17.573 -7.416 -20.390 1.00 95.88 215 LEU A C 1
ATOM 1707 O O . LEU A 1 215 ? 18.345 -7.508 -21.333 1.00 95.88 215 LEU A O 1
ATOM 1711 N N . ILE A 1 216 ? 17.104 -6.242 -19.960 1.00 94.19 216 ILE A N 1
ATOM 1712 C CA . ILE A 1 216 ? 17.407 -4.971 -20.639 1.00 94.19 216 ILE A CA 1
ATOM 1713 C C . ILE A 1 216 ? 18.907 -4.679 -20.621 1.00 94.19 216 ILE A C 1
ATOM 1715 O O . ILE A 1 216 ? 19.452 -4.228 -21.620 1.00 94.19 216 ILE A O 1
ATOM 1719 N N . ARG A 1 217 ? 19.604 -4.951 -19.508 1.00 95.06 217 ARG A N 1
ATOM 1720 C CA . ARG A 1 217 ? 21.065 -4.772 -19.453 1.00 95.06 217 ARG A CA 1
ATOM 1721 C C . ARG A 1 217 ? 21.797 -5.708 -20.410 1.00 95.06 217 ARG A C 1
ATOM 1723 O O . ARG A 1 217 ? 22.749 -5.264 -21.031 1.00 95.06 217 ARG A O 1
ATOM 1730 N N . ARG A 1 218 ? 21.348 -6.961 -20.542 1.00 96.00 218 ARG A N 1
ATOM 1731 C CA . ARG A 1 218 ? 21.898 -7.900 -21.533 1.00 96.00 218 ARG A CA 1
ATOM 1732 C C . ARG A 1 218 ? 21.664 -7.386 -22.952 1.00 96.00 218 ARG A C 1
ATOM 1734 O O . ARG A 1 218 ? 22.630 -7.146 -23.650 1.00 96.00 218 ARG A O 1
ATOM 1741 N N . GLN A 1 219 ? 20.426 -7.023 -23.292 1.00 93.06 219 GLN A N 1
ATOM 1742 C CA . GLN A 1 219 ? 20.076 -6.440 -24.598 1.00 93.06 219 GLN A CA 1
ATOM 1743 C C . GLN A 1 219 ? 20.829 -5.141 -24.933 1.00 93.06 219 GLN A C 1
ATOM 1745 O O . GLN A 1 219 ? 20.981 -4.804 -26.107 1.00 93.06 219 GLN A O 1
ATOM 1750 N N . MET A 1 220 ? 21.249 -4.372 -23.923 1.00 92.38 220 MET A N 1
ATOM 1751 C CA . MET A 1 220 ? 22.125 -3.216 -24.124 1.00 92.38 220 MET A CA 1
ATOM 1752 C C . MET A 1 220 ? 23.547 -3.645 -24.480 1.00 92.38 220 MET A C 1
ATOM 1754 O O . MET A 1 220 ? 24.092 -3.109 -25.431 1.00 92.38 220 MET A O 1
ATOM 1758 N N . ILE A 1 221 ? 24.120 -4.601 -23.745 1.00 94.19 221 ILE A N 1
ATOM 1759 C CA . ILE A 1 221 ? 25.475 -5.110 -24.001 1.00 94.19 221 ILE A CA 1
ATOM 1760 C C . ILE A 1 221 ? 25.530 -5.795 -25.368 1.00 94.19 221 ILE A C 1
ATOM 1762 O O . ILE A 1 221 ? 26.380 -5.449 -26.178 1.00 94.19 221 ILE A O 1
ATOM 1766 N N . ASP A 1 222 ? 24.591 -6.700 -25.642 1.00 93.81 222 ASP A N 1
ATOM 1767 C CA . ASP A 1 222 ? 24.516 -7.429 -26.911 1.00 93.81 222 ASP A CA 1
ATOM 1768 C C . ASP A 1 222 ? 24.346 -6.441 -28.076 1.00 93.81 222 ASP A C 1
ATOM 1770 O O . ASP A 1 222 ? 25.055 -6.510 -29.074 1.00 93.81 222 ASP A O 1
ATOM 1774 N N . GLY A 1 223 ? 23.500 -5.422 -27.887 1.00 89.94 223 GLY A N 1
ATOM 1775 C CA . GLY A 1 223 ? 23.320 -4.347 -28.855 1.00 89.94 223 GLY A CA 1
ATOM 1776 C C . GLY A 1 223 ? 24.553 -3.481 -29.102 1.00 89.94 223 GLY A C 1
ATOM 1777 O O . GLY A 1 223 ? 24.757 -3.053 -30.230 1.00 89.94 223 GLY A O 1
ATOM 1778 N N . GLU A 1 224 ? 25.354 -3.201 -28.071 1.00 90.88 224 GLU A N 1
ATOM 1779 C CA . GLU A 1 224 ? 26.620 -2.465 -28.207 1.00 90.88 224 GLU A CA 1
ATOM 1780 C C . GLU A 1 224 ? 27.683 -3.304 -28.934 1.00 90.88 224 GLU A C 1
ATOM 1782 O O . GLU A 1 224 ? 28.494 -2.755 -29.677 1.00 90.88 224 GLU A O 1
ATOM 1787 N N . VAL A 1 225 ? 27.680 -4.627 -28.743 1.00 94.31 225 VAL A N 1
ATOM 1788 C CA . VAL A 1 225 ? 28.584 -5.551 -29.445 1.00 94.31 225 VAL A CA 1
ATOM 1789 C C . VAL A 1 225 ? 28.205 -5.668 -30.924 1.00 94.31 225 VAL A C 1
ATOM 1791 O O . VAL A 1 225 ? 29.077 -5.529 -31.778 1.00 94.31 225 VAL A O 1
ATOM 1794 N N . GLU A 1 226 ? 26.919 -5.852 -31.236 1.00 91.50 226 GLU A N 1
ATOM 1795 C CA . GLU A 1 226 ? 26.403 -5.908 -32.615 1.00 91.50 226 GLU A CA 1
ATOM 1796 C C . GLU A 1 226 ? 26.649 -4.601 -33.380 1.00 91.50 226 GLU A C 1
ATOM 1798 O O . GLU A 1 226 ? 27.078 -4.627 -34.534 1.00 91.50 226 GLU A O 1
ATOM 1803 N N . ALA A 1 227 ? 26.420 -3.458 -32.726 1.00 87.25 227 ALA A N 1
ATOM 1804 C CA . ALA A 1 227 ? 26.706 -2.134 -33.270 1.00 87.25 227 ALA A CA 1
ATOM 1805 C C . ALA A 1 227 ? 28.182 -1.989 -33.661 1.00 87.25 227 ALA A C 1
ATOM 1807 O O . ALA A 1 227 ? 28.496 -1.642 -34.798 1.00 87.25 227 ALA A O 1
ATOM 1808 N N . ARG A 1 228 ? 29.100 -2.333 -32.746 1.00 88.81 228 ARG A N 1
ATOM 1809 C CA . ARG A 1 228 ? 30.546 -2.272 -33.008 1.00 88.81 228 ARG A CA 1
ATOM 1810 C C . ARG A 1 228 ? 30.968 -3.187 -34.149 1.00 88.81 228 ARG A C 1
ATOM 1812 O O . ARG A 1 228 ? 31.718 -2.740 -35.007 1.00 88.81 228 ARG A O 1
ATOM 1819 N N . ALA A 1 229 ? 30.465 -4.421 -34.180 1.00 91.69 229 ALA A N 1
ATOM 1820 C CA . ALA A 1 229 ? 30.757 -5.360 -35.260 1.00 91.69 229 ALA A CA 1
ATOM 1821 C C . ALA A 1 229 ? 30.256 -4.838 -36.620 1.00 91.69 229 ALA A C 1
ATOM 1823 O O . ALA A 1 229 ? 30.977 -4.909 -37.611 1.00 91.69 229 ALA A O 1
ATOM 1824 N N . SER A 1 230 ? 29.056 -4.248 -36.656 1.00 86.94 230 SER A N 1
ATOM 1825 C CA . SER A 1 230 ? 28.477 -3.670 -37.878 1.00 86.94 230 SER A CA 1
ATOM 1826 C C . SER A 1 230 ? 29.267 -2.453 -38.365 1.00 86.94 230 SER A C 1
ATOM 1828 O O . SER A 1 230 ? 29.517 -2.318 -39.560 1.00 86.94 230 SER A O 1
ATOM 1830 N N . MET A 1 231 ? 29.700 -1.579 -37.448 1.00 85.56 231 MET A N 1
ATOM 1831 C CA . MET A 1 231 ? 30.550 -0.431 -37.779 1.00 85.56 231 MET A CA 1
ATOM 1832 C C . MET A 1 231 ? 31.931 -0.862 -38.280 1.00 85.56 231 MET A C 1
ATOM 1834 O O . MET A 1 231 ? 32.448 -0.255 -39.213 1.00 85.56 231 MET A O 1
ATOM 1838 N N . GLU A 1 232 ? 32.531 -1.891 -37.676 1.00 88.94 232 GLU A N 1
ATOM 1839 C CA . GLU A 1 232 ? 33.831 -2.430 -38.092 1.00 88.94 232 GLU A CA 1
ATOM 1840 C C . GLU A 1 232 ? 33.758 -3.045 -39.494 1.00 88.94 232 GLU A C 1
ATOM 1842 O O . GLU A 1 232 ? 34.603 -2.744 -40.335 1.00 88.94 232 GLU A O 1
ATOM 1847 N N . GLN A 1 233 ? 32.709 -3.822 -39.780 1.00 89.00 233 GLN A N 1
ATOM 1848 C CA . GLN A 1 233 ? 32.486 -4.403 -41.103 1.00 89.00 233 GLN A CA 1
ATOM 1849 C C . GLN A 1 233 ? 32.255 -3.324 -42.169 1.00 89.00 233 GLN A C 1
ATOM 1851 O O . GLN A 1 233 ? 32.933 -3.309 -43.191 1.00 89.00 233 GLN A O 1
ATOM 1856 N N . ALA A 1 234 ? 31.367 -2.366 -41.904 1.00 85.00 234 ALA A N 1
ATOM 1857 C CA . ALA A 1 234 ? 31.100 -1.279 -42.841 1.00 85.00 234 ALA A CA 1
ATOM 1858 C C . ALA A 1 234 ? 32.322 -0.352 -43.036 1.00 85.00 234 ALA A C 1
ATOM 1860 O O . ALA A 1 234 ? 32.485 0.253 -44.095 1.00 85.00 234 ALA A O 1
ATOM 1861 N N . ALA A 1 235 ? 33.209 -0.240 -42.038 1.00 85.06 235 ALA A N 1
ATOM 1862 C CA . ALA A 1 235 ? 34.476 0.478 -42.183 1.00 85.06 235 ALA A CA 1
ATOM 1863 C C . ALA A 1 235 ? 35.484 -0.291 -43.049 1.00 85.06 235 ALA A C 1
ATOM 1865 O O . ALA A 1 235 ? 36.234 0.341 -43.793 1.00 85.06 235 ALA A O 1
ATOM 1866 N N . ALA A 1 236 ? 35.497 -1.625 -42.968 1.00 89.44 236 ALA A N 1
ATOM 1867 C CA . ALA A 1 236 ? 36.344 -2.478 -43.797 1.00 89.44 236 ALA A CA 1
ATOM 1868 C C . ALA A 1 236 ? 35.932 -2.450 -45.280 1.00 89.44 236 ALA A C 1
ATOM 1870 O O . ALA A 1 236 ? 36.806 -2.439 -46.145 1.00 89.44 236 ALA A O 1
ATOM 1871 N N . ASP A 1 237 ? 34.630 -2.361 -45.565 1.00 88.69 237 ASP A N 1
ATOM 1872 C CA . ASP A 1 237 ? 34.094 -2.314 -46.933 1.00 88.69 237 ASP A CA 1
ATOM 1873 C C . ASP A 1 237 ? 34.309 -0.953 -47.631 1.00 88.69 237 ASP A C 1
ATOM 1875 O O . ASP A 1 237 ? 34.086 -0.826 -48.833 1.00 88.69 237 ASP A O 1
ATOM 1879 N N . GLY A 1 238 ? 34.777 0.074 -46.908 1.00 82.75 238 GLY A N 1
ATOM 1880 C CA . GLY A 1 238 ? 35.105 1.392 -47.470 1.00 82.75 238 GLY A CA 1
ATOM 1881 C C . GLY A 1 238 ? 33.899 2.236 -47.910 1.00 82.75 238 GLY A C 1
ATOM 1882 O O . GLY A 1 238 ? 34.096 3.326 -48.439 1.00 82.75 238 GLY A O 1
ATOM 1883 N N . ASP A 1 239 ? 32.677 1.762 -47.659 1.00 70.12 239 ASP A N 1
ATOM 1884 C CA . ASP A 1 239 ? 31.415 2.311 -48.188 1.00 70.12 239 ASP A CA 1
ATOM 1885 C C . ASP A 1 239 ? 30.676 3.235 -47.194 1.00 70.12 239 ASP A C 1
ATOM 1887 O O . ASP A 1 239 ? 29.513 3.595 -47.372 1.00 70.12 239 ASP A O 1
ATOM 1891 N N . LEU A 1 240 ? 31.331 3.620 -46.093 1.00 74.88 240 LEU A N 1
ATOM 1892 C CA . LEU A 1 240 ? 30.731 4.509 -45.095 1.00 74.88 240 LEU A CA 1
ATOM 1893 C C . LEU A 1 240 ? 30.913 5.977 -45.475 1.00 74.88 240 LEU A C 1
ATOM 1895 O O . LEU A 1 240 ? 31.917 6.598 -45.118 1.00 74.88 240 LEU A O 1
ATOM 1899 N N . ASP A 1 241 ? 29.888 6.529 -46.119 1.00 84.19 241 ASP A N 1
ATOM 1900 C CA . ASP A 1 241 ? 29.673 7.973 -46.183 1.00 84.19 241 ASP A CA 1
ATOM 1901 C C . ASP A 1 241 ? 29.505 8.554 -44.762 1.00 84.19 241 ASP A C 1
ATOM 1903 O O . ASP A 1 241 ? 28.946 7.916 -43.858 1.00 84.19 241 ASP A O 1
ATOM 1907 N N . ASP A 1 242 ? 29.997 9.773 -44.542 1.00 86.06 242 ASP A N 1
ATOM 1908 C CA . ASP A 1 242 ? 30.009 10.408 -43.219 1.00 86.06 242 ASP A CA 1
ATOM 1909 C C . ASP A 1 242 ? 28.584 10.693 -42.704 1.00 86.06 242 ASP A C 1
ATOM 1911 O O . ASP A 1 242 ? 28.342 10.666 -41.493 1.00 86.06 242 ASP A O 1
ATOM 1915 N N . GLU A 1 243 ? 27.619 10.887 -43.609 1.00 87.75 243 GLU A N 1
ATOM 1916 C CA . GLU A 1 243 ? 26.206 11.077 -43.254 1.00 87.75 243 GLU A CA 1
ATOM 1917 C C . GLU A 1 243 ? 25.593 9.800 -42.649 1.00 87.75 243 GLU A C 1
ATOM 1919 O O . GLU A 1 243 ? 24.951 9.855 -41.597 1.00 87.75 243 GLU A O 1
ATOM 1924 N N . LEU A 1 244 ? 25.861 8.627 -43.238 1.00 84.06 244 LEU A N 1
ATOM 1925 C CA . LEU A 1 244 ? 25.356 7.338 -42.740 1.00 84.06 244 LEU A CA 1
ATOM 1926 C C . LEU A 1 244 ? 25.918 7.003 -41.354 1.00 84.06 244 LEU A C 1
ATOM 1928 O O . LEU A 1 244 ? 25.189 6.514 -40.486 1.00 84.06 244 LEU A O 1
ATOM 1932 N N . ARG A 1 245 ? 27.199 7.315 -41.109 1.00 83.31 245 ARG A N 1
ATOM 1933 C CA . ARG A 1 245 ? 27.816 7.183 -39.776 1.00 83.31 245 ARG A CA 1
ATOM 1934 C C . ARG A 1 245 ? 27.063 7.999 -38.736 1.00 83.31 245 ARG A C 1
ATOM 1936 O O . ARG A 1 245 ? 26.763 7.507 -37.649 1.00 83.31 245 ARG A O 1
ATOM 1943 N N . PHE A 1 246 ? 26.738 9.240 -39.076 1.00 87.69 246 PHE A N 1
ATOM 1944 C CA . PHE A 1 246 ? 26.071 10.151 -38.162 1.00 87.69 246 PHE A CA 1
ATOM 1945 C C . PHE A 1 246 ? 24.620 9.748 -37.865 1.00 87.69 246 PHE A C 1
ATOM 1947 O O . PHE A 1 246 ? 24.167 9.866 -36.721 1.00 87.69 246 PHE A O 1
ATOM 1954 N N . GLU A 1 247 ? 23.885 9.238 -38.854 1.00 88.50 247 GLU A N 1
ATOM 1955 C CA . GLU A 1 247 ? 22.546 8.681 -38.637 1.00 88.50 247 GLU A CA 1
ATOM 1956 C C . GLU A 1 247 ? 22.574 7.442 -37.732 1.00 88.50 247 GLU A C 1
ATOM 1958 O O . GLU A 1 247 ? 21.771 7.348 -36.794 1.00 88.50 247 GLU A O 1
ATOM 1963 N N . LEU A 1 248 ? 23.537 6.538 -37.948 1.00 85.00 248 LEU A N 1
ATOM 1964 C CA . LEU A 1 248 ? 23.726 5.345 -37.122 1.00 85.00 248 LEU A CA 1
ATOM 1965 C C . LEU A 1 248 ? 24.031 5.724 -35.663 1.00 85.00 248 LEU A C 1
ATOM 1967 O O . LEU A 1 248 ? 23.358 5.257 -34.740 1.00 85.00 248 LEU A O 1
ATOM 1971 N N . GLU A 1 249 ? 24.965 6.657 -35.447 1.00 87.19 249 GLU A N 1
ATOM 1972 C CA . GLU A 1 249 ? 25.295 7.169 -34.112 1.00 87.19 249 GLU A CA 1
ATOM 1973 C C . GLU A 1 249 ? 24.078 7.801 -33.421 1.00 87.19 249 GLU A C 1
ATOM 1975 O O . GLU A 1 249 ? 23.835 7.584 -32.228 1.00 87.19 249 GLU A O 1
ATOM 1980 N N . ARG A 1 250 ? 23.268 8.580 -34.150 1.00 90.50 250 ARG A N 1
ATOM 1981 C CA . ARG A 1 250 ? 22.036 9.173 -33.604 1.00 90.50 250 ARG A CA 1
ATOM 1982 C C . ARG A 1 250 ? 21.043 8.099 -33.176 1.00 90.50 250 ARG A C 1
ATOM 1984 O O . ARG A 1 250 ? 20.486 8.199 -32.076 1.00 90.50 250 ARG A O 1
ATOM 1991 N N . PHE A 1 251 ? 20.841 7.078 -34.004 1.00 89.75 251 PHE A N 1
ATOM 1992 C CA . PHE A 1 251 ? 19.948 5.964 -33.700 1.00 89.75 251 PHE A CA 1
ATOM 1993 C C . PHE A 1 251 ? 20.405 5.191 -32.453 1.00 89.75 251 PHE A C 1
ATOM 1995 O O . PHE A 1 251 ? 19.602 4.916 -31.551 1.00 89.75 251 PHE A O 1
ATOM 2002 N N . GLU A 1 252 ? 21.703 4.917 -32.331 1.00 87.44 252 GLU A N 1
ATOM 2003 C CA . GLU A 1 252 ? 22.284 4.267 -31.154 1.00 87.44 252 GLU A CA 1
ATOM 2004 C C . GLU A 1 252 ? 22.143 5.115 -29.891 1.00 87.44 252 GLU A C 1
ATOM 2006 O O . GLU A 1 252 ? 21.713 4.620 -28.842 1.00 87.44 252 GLU A O 1
ATOM 2011 N N . LEU A 1 253 ? 22.420 6.417 -29.981 1.00 89.56 253 LEU A N 1
ATOM 2012 C CA . LEU A 1 253 ? 22.236 7.344 -28.867 1.00 89.56 253 LEU A CA 1
ATOM 2013 C C . LEU A 1 253 ? 20.778 7.377 -28.400 1.00 89.56 253 LEU A C 1
ATOM 2015 O O . LEU A 1 253 ? 20.517 7.432 -27.192 1.00 89.56 253 LEU A O 1
ATOM 2019 N N . GLU A 1 254 ? 19.813 7.326 -29.317 1.00 91.62 254 GLU A N 1
ATOM 2020 C CA . GLU A 1 254 ? 18.400 7.218 -28.965 1.00 91.62 254 GLU A CA 1
ATOM 2021 C C . GLU A 1 254 ? 18.061 5.892 -28.288 1.00 91.62 254 GLU A C 1
ATOM 2023 O O . GLU A 1 254 ? 17.402 5.903 -27.240 1.00 91.62 254 GLU A O 1
ATOM 2028 N N . ARG A 1 255 ? 18.537 4.761 -28.821 1.00 90.19 255 ARG A N 1
ATOM 2029 C CA . ARG A 1 255 ? 18.371 3.435 -28.206 1.00 90.19 255 ARG A CA 1
ATOM 2030 C C . ARG A 1 255 ? 18.933 3.427 -26.782 1.00 90.19 255 ARG A C 1
ATOM 2032 O O . ARG A 1 255 ? 18.225 3.056 -25.843 1.00 90.19 255 ARG A O 1
ATOM 2039 N N . ILE A 1 256 ? 20.151 3.936 -26.586 1.00 89.25 256 ILE A N 1
ATOM 2040 C CA . ILE A 1 256 ? 20.803 4.051 -25.274 1.00 89.25 256 ILE A CA 1
ATOM 2041 C C . ILE A 1 256 ? 19.987 4.949 -24.336 1.00 89.25 256 ILE A C 1
ATOM 2043 O O . ILE A 1 256 ? 19.778 4.605 -23.167 1.00 89.25 256 ILE A O 1
ATOM 2047 N N . ARG A 1 257 ? 19.481 6.094 -24.816 1.00 92.75 257 ARG A N 1
ATOM 2048 C CA . ARG A 1 257 ? 18.629 6.995 -24.017 1.00 92.75 257 ARG A CA 1
ATOM 2049 C C . ARG A 1 257 ? 17.338 6.309 -23.568 1.00 92.75 257 ARG A C 1
ATOM 2051 O O . ARG A 1 257 ? 16.985 6.437 -22.390 1.00 92.75 257 ARG A O 1
ATOM 2058 N N . ARG A 1 258 ? 16.665 5.564 -24.455 1.00 93.25 258 ARG A N 1
ATOM 2059 C CA . ARG A 1 258 ? 15.439 4.803 -24.142 1.00 93.25 258 ARG A CA 1
ATOM 2060 C C . ARG A 1 258 ? 15.718 3.718 -23.103 1.00 93.25 258 ARG A C 1
ATOM 2062 O O . ARG A 1 258 ? 15.038 3.679 -22.077 1.00 93.25 258 ARG A O 1
ATOM 2069 N N . SER A 1 259 ? 16.772 2.924 -23.282 1.00 91.19 259 SER A N 1
ATOM 2070 C CA . SER A 1 259 ? 17.148 1.876 -22.323 1.00 91.19 259 SER A CA 1
ATOM 2071 C C . SER A 1 259 ? 17.536 2.451 -20.956 1.00 91.19 259 SER A C 1
ATOM 2073 O O . SER A 1 259 ? 17.088 1.957 -19.920 1.00 91.19 259 SER A O 1
ATOM 2075 N N . ARG A 1 260 ? 18.277 3.569 -20.915 1.00 92.56 260 ARG A N 1
ATOM 2076 C CA . ARG A 1 260 ? 18.586 4.285 -19.661 1.00 92.56 260 ARG A CA 1
ATOM 2077 C C . ARG A 1 260 ? 17.337 4.856 -18.988 1.00 92.56 260 ARG A C 1
ATOM 2079 O O . ARG A 1 260 ? 17.268 4.884 -17.760 1.00 92.56 260 ARG A O 1
ATOM 2086 N N . ALA A 1 261 ? 16.360 5.351 -19.747 1.00 93.31 261 ALA A N 1
ATOM 2087 C CA . ALA A 1 261 ? 15.076 5.780 -19.192 1.00 93.31 261 ALA A CA 1
ATOM 2088 C C . ALA A 1 261 ? 14.302 4.592 -18.598 1.00 93.31 261 ALA A C 1
ATOM 2090 O O . ALA A 1 261 ? 13.836 4.677 -17.464 1.00 93.31 261 ALA A O 1
ATOM 2091 N N . MET A 1 262 ? 14.263 3.457 -19.299 1.00 92.25 262 MET A N 1
ATOM 2092 C CA . MET A 1 262 ? 13.617 2.237 -18.813 1.00 92.25 262 MET A CA 1
ATOM 2093 C C . MET A 1 262 ? 14.275 1.705 -17.532 1.00 92.25 262 MET A C 1
ATOM 2095 O O . MET A 1 262 ? 13.580 1.391 -16.568 1.00 92.25 262 MET A O 1
ATOM 2099 N N . LEU A 1 263 ? 15.610 1.682 -17.466 1.00 94.06 263 LEU A N 1
ATOM 2100 C CA . LEU A 1 263 ? 16.347 1.286 -16.261 1.00 94.06 263 LEU A CA 1
ATOM 2101 C C . LEU A 1 263 ? 16.098 2.228 -15.077 1.00 94.06 263 LEU A C 1
ATOM 2103 O O . LEU A 1 263 ? 15.994 1.757 -13.943 1.00 94.06 263 LEU A O 1
ATOM 2107 N N . ARG A 1 264 ? 15.973 3.541 -15.321 1.00 94.56 264 ARG A N 1
ATOM 2108 C CA . ARG A 1 264 ? 15.583 4.507 -14.281 1.00 94.56 264 ARG A CA 1
ATOM 2109 C C . ARG A 1 264 ? 14.183 4.204 -13.752 1.00 94.56 264 ARG A C 1
ATOM 2111 O O . ARG A 1 264 ? 14.036 4.055 -12.545 1.00 94.56 264 ARG A O 1
ATOM 2118 N N . ASN A 1 265 ? 13.213 3.981 -14.638 1.00 92.12 265 ASN A N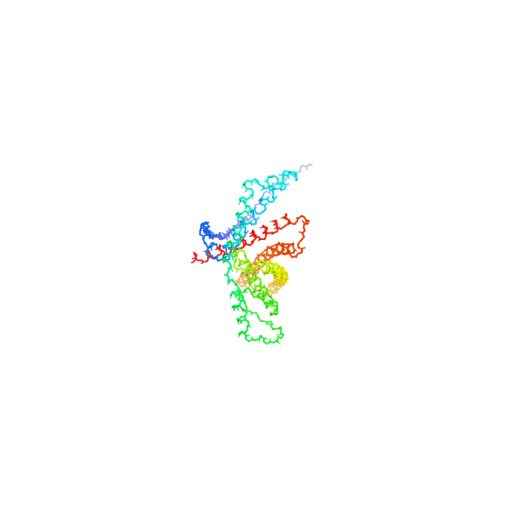 1
ATOM 2119 C CA . ASN A 1 265 ? 11.849 3.620 -14.246 1.00 92.12 265 ASN A CA 1
ATOM 2120 C C . ASN A 1 265 ? 11.806 2.312 -13.437 1.00 92.12 265 ASN A C 1
ATOM 2122 O O . ASN A 1 265 ? 11.108 2.228 -12.430 1.00 92.12 265 ASN A O 1
ATOM 2126 N N . LEU A 1 266 ? 12.586 1.297 -13.828 1.00 92.94 266 LEU A N 1
ATOM 2127 C CA . LEU A 1 266 ? 12.682 0.037 -13.081 1.00 92.94 266 LEU A CA 1
ATOM 2128 C C . LEU A 1 266 ? 13.323 0.223 -11.705 1.00 92.94 266 LEU A C 1
ATOM 2130 O O . LEU A 1 266 ? 12.874 -0.383 -10.735 1.00 92.94 266 LEU A O 1
ATOM 2134 N N . ARG A 1 267 ? 14.356 1.065 -11.597 1.00 95.62 267 ARG A N 1
ATOM 2135 C CA . ARG A 1 267 ? 14.962 1.409 -10.305 1.00 95.62 267 ARG A CA 1
ATOM 2136 C C . ARG A 1 267 ? 13.955 2.117 -9.404 1.00 95.62 267 ARG A C 1
ATOM 2138 O O . ARG A 1 267 ? 13.852 1.769 -8.230 1.00 95.62 267 ARG A O 1
ATOM 2145 N N . ASP A 1 268 ? 13.202 3.062 -9.952 1.00 91.50 268 ASP A N 1
ATOM 2146 C CA . ASP A 1 268 ? 12.190 3.797 -9.201 1.00 91.50 268 ASP A CA 1
ATOM 2147 C C . ASP A 1 268 ? 11.071 2.840 -8.745 1.00 91.50 268 ASP A C 1
ATOM 2149 O O . ASP A 1 268 ? 10.701 2.849 -7.569 1.00 91.50 268 ASP A O 1
ATOM 2153 N N . ARG A 1 269 ? 10.639 1.900 -9.602 1.00 90.69 269 ARG A N 1
ATOM 2154 C CA . ARG A 1 269 ? 9.698 0.824 -9.237 1.00 90.69 269 ARG A CA 1
ATOM 2155 C C . ARG A 1 269 ? 10.247 -0.103 -8.151 1.00 90.69 269 ARG A C 1
ATOM 2157 O O . ARG A 1 269 ? 9.520 -0.426 -7.219 1.00 90.69 269 ARG A O 1
ATOM 2164 N N . LEU A 1 270 ? 11.516 -0.508 -8.218 1.00 94.50 270 LEU A N 1
ATOM 2165 C CA . LEU A 1 270 ? 12.153 -1.304 -7.160 1.00 94.50 270 LEU A CA 1
ATOM 2166 C C . LEU A 1 270 ? 12.196 -0.545 -5.832 1.00 94.50 270 LEU A C 1
ATOM 2168 O O . LEU A 1 270 ? 11.962 -1.143 -4.783 1.00 94.50 270 LEU A O 1
ATOM 2172 N N . SER A 1 271 ? 12.474 0.760 -5.873 1.00 94.25 271 SER A N 1
ATOM 2173 C CA . SER A 1 271 ? 12.462 1.594 -4.672 1.00 94.25 271 SER A CA 1
ATOM 2174 C C . SER A 1 271 ? 11.055 1.678 -4.075 1.00 94.25 271 SER A C 1
ATOM 2176 O O . SER A 1 271 ? 10.898 1.519 -2.867 1.00 94.25 271 SER A O 1
ATOM 2178 N N . TRP A 1 272 ? 10.027 1.823 -4.917 1.00 90.75 272 TRP A N 1
ATOM 2179 C CA . TRP A 1 272 ? 8.625 1.791 -4.507 1.00 90.75 272 TRP A CA 1
ATOM 2180 C C . TRP A 1 272 ? 8.248 0.458 -3.849 1.00 90.75 272 TRP A C 1
ATOM 2182 O O . TRP A 1 272 ? 7.750 0.451 -2.726 1.00 90.75 272 TRP A O 1
ATOM 2192 N N . LEU A 1 273 ? 8.567 -0.670 -4.494 1.00 91.81 273 LEU A N 1
ATOM 2193 C CA . LEU A 1 273 ? 8.305 -2.012 -3.959 1.00 91.81 273 LEU A CA 1
ATOM 2194 C C . LEU A 1 273 ? 9.042 -2.280 -2.644 1.00 91.81 273 LEU A C 1
ATOM 2196 O O . LEU A 1 273 ? 8.549 -3.016 -1.793 1.00 91.81 273 LEU A O 1
ATOM 2200 N N . TRP A 1 274 ? 10.224 -1.690 -2.453 1.00 95.94 274 TRP A N 1
ATOM 2201 C CA . TRP A 1 274 ? 10.950 -1.801 -1.191 1.00 95.94 274 TRP A CA 1
ATOM 2202 C C . TRP A 1 274 ? 10.203 -1.109 -0.044 1.00 95.94 274 TRP A C 1
ATOM 2204 O O . TRP A 1 274 ? 10.055 -1.700 1.025 1.00 95.94 274 TRP A O 1
ATOM 2214 N N . TRP A 1 275 ? 9.683 0.101 -0.278 1.00 91.88 275 TRP A N 1
ATOM 2215 C CA . TRP A 1 275 ? 8.852 0.804 0.704 1.00 91.88 275 TRP A CA 1
ATOM 2216 C C . TRP A 1 275 ? 7.546 0.067 0.984 1.00 91.88 275 TRP A C 1
ATOM 2218 O O . TRP A 1 275 ? 7.159 -0.052 2.143 1.00 91.88 275 TRP A O 1
ATOM 2228 N N . GLU A 1 276 ? 6.910 -0.483 -0.048 1.00 91.00 276 GLU A N 1
ATOM 2229 C CA . GLU A 1 276 ? 5.682 -1.263 0.109 1.00 91.00 276 GLU A CA 1
ATOM 2230 C C . GLU A 1 276 ? 5.914 -2.532 0.937 1.00 91.00 276 GLU A C 1
ATOM 2232 O O . GLU A 1 276 ? 5.172 -2.817 1.874 1.00 91.00 276 GLU A O 1
ATOM 2237 N N . ARG A 1 277 ? 7.018 -3.244 0.689 1.00 95.50 277 ARG A N 1
ATOM 2238 C CA . ARG A 1 277 ? 7.424 -4.379 1.525 1.00 95.50 277 ARG A CA 1
ATOM 2239 C C . ARG A 1 277 ? 7.656 -3.963 2.976 1.00 95.50 277 ARG A C 1
ATOM 2241 O O . ARG A 1 277 ? 7.255 -4.687 3.880 1.00 95.50 277 ARG A O 1
ATOM 2248 N N . ALA A 1 278 ? 8.321 -2.832 3.214 1.00 95.00 278 ALA A N 1
ATOM 2249 C CA . ALA A 1 278 ? 8.561 -2.339 4.568 1.00 95.00 278 ALA A CA 1
ATOM 2250 C C . ALA A 1 278 ? 7.247 -1.987 5.290 1.00 95.00 278 ALA A C 1
ATOM 2252 O O . ALA A 1 278 ? 7.091 -2.331 6.461 1.00 95.00 278 ALA A O 1
ATOM 2253 N N . ARG A 1 279 ? 6.292 -1.368 4.582 1.00 93.56 279 ARG A N 1
ATOM 2254 C CA . ARG A 1 279 ? 4.936 -1.088 5.078 1.00 93.56 279 ARG A CA 1
ATOM 2255 C C . ARG A 1 279 ? 4.222 -2.373 5.489 1.00 93.56 279 ARG A C 1
ATOM 2257 O O . ARG A 1 279 ? 3.825 -2.502 6.643 1.00 93.56 279 ARG A O 1
ATOM 2264 N N . LEU A 1 280 ? 4.141 -3.338 4.574 1.00 93.69 280 LEU A N 1
ATOM 2265 C CA . LEU A 1 280 ? 3.445 -4.605 4.792 1.00 93.69 280 LEU A CA 1
ATOM 2266 C C . LEU A 1 280 ? 4.115 -5.480 5.856 1.00 93.69 280 LEU A C 1
ATOM 2268 O O . LEU A 1 280 ? 3.424 -6.179 6.581 1.00 93.69 280 LEU A O 1
ATOM 2272 N N . LEU A 1 281 ? 5.444 -5.427 6.007 1.00 96.62 281 LEU A N 1
ATOM 2273 C CA . LEU A 1 281 ? 6.128 -6.066 7.138 1.00 96.62 281 LEU A CA 1
ATOM 2274 C C . LEU A 1 281 ? 5.732 -5.418 8.468 1.00 96.62 281 LEU A C 1
ATOM 2276 O O . LEU A 1 281 ? 5.539 -6.123 9.455 1.00 96.62 281 LEU A O 1
ATOM 2280 N N . GLY A 1 282 ? 5.597 -4.089 8.499 1.00 94.56 282 GLY A N 1
ATOM 2281 C CA . GLY A 1 282 ? 5.074 -3.373 9.660 1.00 94.56 282 GLY A CA 1
ATOM 2282 C C . GLY A 1 282 ? 3.645 -3.801 10.002 1.00 94.56 282 GLY A C 1
ATOM 2283 O O . GLY A 1 282 ? 3.372 -4.112 11.160 1.00 94.56 282 GLY A O 1
ATOM 2284 N N . ASP A 1 283 ? 2.770 -3.881 8.996 1.00 94.06 283 ASP A N 1
ATOM 2285 C CA . ASP A 1 283 ? 1.391 -4.365 9.149 1.00 94.06 283 ASP A CA 1
ATOM 2286 C C . ASP A 1 283 ? 1.347 -5.833 9.600 1.00 94.06 283 ASP A C 1
ATOM 2288 O O . ASP A 1 283 ? 0.621 -6.157 10.534 1.00 94.06 283 ASP A O 1
ATOM 2292 N N . LEU A 1 284 ? 2.185 -6.702 9.024 1.00 96.75 284 LEU A N 1
ATOM 2293 C CA . LEU A 1 284 ? 2.290 -8.112 9.399 1.00 96.75 284 LEU A CA 1
ATOM 2294 C C . LEU A 1 284 ? 2.702 -8.269 10.862 1.00 96.75 284 LEU A C 1
ATOM 2296 O O . LEU A 1 284 ? 2.059 -9.005 11.602 1.00 96.75 284 LEU A O 1
ATOM 2300 N N . VAL A 1 285 ? 3.767 -7.582 11.288 1.00 96.25 285 VAL A N 1
ATOM 2301 C CA . VAL A 1 285 ? 4.216 -7.620 12.686 1.00 96.25 285 VAL A CA 1
ATOM 2302 C C . VAL A 1 285 ? 3.113 -7.093 13.595 1.00 96.25 285 VAL A C 1
ATOM 2304 O O . VAL A 1 285 ? 2.857 -7.683 14.637 1.00 96.25 285 VAL A O 1
ATOM 2307 N N . PHE A 1 286 ? 2.430 -6.014 13.211 1.00 94.00 286 PHE A N 1
ATOM 2308 C CA . PHE A 1 286 ? 1.312 -5.497 13.992 1.00 94.00 286 PHE A CA 1
ATOM 2309 C C . PHE A 1 286 ? 0.195 -6.539 14.154 1.00 94.00 286 PHE A C 1
ATOM 2311 O O . PHE A 1 286 ? -0.148 -6.890 15.281 1.00 94.00 286 PHE A O 1
ATOM 2318 N N . ALA A 1 287 ? -0.330 -7.061 13.043 1.00 95.06 287 ALA A N 1
ATOM 2319 C CA . ALA A 1 287 ? -1.435 -8.013 13.036 1.00 95.06 287 ALA A CA 1
ATOM 2320 C C . ALA A 1 287 ? -1.060 -9.323 13.744 1.00 95.06 287 ALA A C 1
ATOM 2322 O O . ALA A 1 287 ? -1.864 -9.876 14.485 1.00 95.06 287 ALA A O 1
ATOM 2323 N N . PHE A 1 288 ? 0.187 -9.782 13.606 1.00 96.69 288 PHE A N 1
ATOM 2324 C CA . PHE A 1 288 ? 0.689 -10.961 14.312 1.00 96.69 288 PHE A CA 1
ATOM 2325 C C . PHE A 1 288 ? 0.609 -10.772 15.831 1.00 96.69 288 PHE A C 1
ATOM 2327 O O . PHE A 1 288 ? 0.144 -11.648 16.553 1.00 96.69 288 PHE A O 1
ATOM 2334 N N . TYR A 1 289 ? 1.011 -9.603 16.332 1.00 95.31 289 TYR A N 1
ATOM 2335 C CA . TYR A 1 289 ? 0.933 -9.319 17.762 1.00 95.31 289 TYR A CA 1
ATOM 2336 C C . TYR A 1 289 ? -0.503 -9.203 18.285 1.00 95.31 289 TYR A C 1
ATOM 2338 O O . TYR A 1 289 ? -0.709 -9.507 19.461 1.00 95.31 289 TYR A O 1
ATOM 2346 N N . GLU A 1 290 ? -1.459 -8.750 17.469 1.00 93.12 290 GLU A N 1
ATOM 2347 C CA . GLU A 1 290 ? -2.881 -8.711 17.844 1.00 93.12 290 GLU A CA 1
ATOM 2348 C C . GLU A 1 290 ? -3.497 -10.118 17.845 1.00 93.12 290 GLU A C 1
ATOM 2350 O O . GLU A 1 290 ? -4.044 -10.534 18.863 1.00 93.12 290 GLU A O 1
ATOM 2355 N N . VAL A 1 291 ? -3.300 -10.905 16.779 1.00 96.25 291 VAL A N 1
ATOM 2356 C CA . VAL A 1 291 ? -3.867 -12.262 16.645 1.00 96.25 291 VAL A CA 1
ATOM 2357 C C . VAL A 1 291 ? -3.386 -13.215 17.743 1.00 96.25 291 VAL A C 1
ATOM 2359 O O . VAL A 1 291 ? -4.177 -13.993 18.271 1.00 96.25 291 VAL A O 1
ATOM 2362 N N . PHE A 1 292 ? -2.099 -13.168 18.099 1.00 96.19 292 PHE A N 1
ATOM 2363 C CA . PHE A 1 292 ? -1.523 -14.064 19.110 1.00 96.19 292 PHE A CA 1
ATOM 2364 C C . PHE A 1 292 ? -1.600 -13.517 20.543 1.00 96.19 292 PHE A C 1
ATOM 2366 O O . PHE A 1 292 ? -1.047 -14.135 21.450 1.00 96.19 292 PHE A O 1
ATOM 2373 N N . GLU A 1 293 ? -2.233 -12.356 20.754 1.00 92.50 293 GLU A N 1
ATOM 2374 C CA . GLU A 1 293 ? -2.386 -11.710 22.068 1.00 92.50 293 GLU A CA 1
ATOM 2375 C C . GLU A 1 293 ? -1.074 -11.647 22.892 1.00 92.50 293 GLU A C 1
ATOM 2377 O O . GLU A 1 293 ? -1.078 -11.704 24.123 1.00 92.50 293 GLU A O 1
ATOM 2382 N N . LEU A 1 294 ? 0.084 -11.521 22.225 1.00 92.38 294 LEU A N 1
ATOM 2383 C CA . LEU A 1 294 ? 1.390 -11.559 22.890 1.00 92.38 294 LEU A CA 1
ATOM 2384 C C . LEU A 1 294 ? 1.496 -10.406 23.902 1.00 92.38 294 LEU A C 1
ATOM 2386 O O . LEU A 1 294 ? 1.357 -9.241 23.532 1.00 92.38 294 LEU A O 1
ATOM 2390 N N . GLN A 1 295 ? 1.748 -10.714 25.179 1.00 85.50 295 GLN A N 1
ATOM 2391 C CA . GLN A 1 295 ? 1.796 -9.716 26.264 1.00 85.50 295 GLN A CA 1
ATOM 2392 C C . GLN A 1 295 ? 3.199 -9.118 26.480 1.00 85.50 295 GLN A C 1
ATOM 2394 O O . GLN A 1 295 ? 3.340 -7.979 26.924 1.00 85.50 295 GLN A O 1
ATOM 2399 N N . SER A 1 296 ? 4.261 -9.854 26.141 1.00 77.31 296 SER A N 1
ATOM 2400 C CA . SER A 1 296 ? 5.643 -9.434 26.403 1.00 77.31 296 SER A CA 1
ATOM 2401 C C . SER A 1 296 ? 6.124 -8.374 25.410 1.00 77.31 296 SER A C 1
ATOM 2403 O O . SER A 1 296 ? 6.312 -8.654 24.229 1.00 77.31 296 SER A O 1
ATOM 2405 N N . GLY A 1 297 ? 6.347 -7.144 25.890 1.00 75.25 297 GLY A N 1
ATOM 2406 C CA . GLY A 1 297 ? 6.914 -6.039 25.097 1.00 75.25 297 GLY A CA 1
ATOM 2407 C C . GLY A 1 297 ? 6.022 -5.537 23.952 1.00 75.25 297 GLY A C 1
ATOM 2408 O O . GLY A 1 297 ? 6.464 -4.732 23.126 1.00 75.25 297 GLY A O 1
ATOM 2409 N N . SER A 1 298 ? 4.771 -5.992 23.903 1.00 84.00 298 SER A N 1
ATOM 2410 C CA . SER A 1 298 ? 3.897 -5.860 22.742 1.00 84.00 298 SER A CA 1
ATOM 2411 C C . SER A 1 298 ? 3.461 -4.434 22.458 1.00 84.00 298 SER A C 1
ATOM 2413 O O . SER A 1 298 ? 3.429 -4.041 21.296 1.00 84.00 298 SER A O 1
ATOM 2415 N N . GLU A 1 299 ? 3.214 -3.617 23.482 1.00 88.62 299 GLU A N 1
ATOM 2416 C CA . GLU A 1 299 ? 2.772 -2.231 23.288 1.00 88.62 299 GLU A CA 1
ATOM 2417 C C . GLU A 1 299 ? 3.779 -1.400 22.485 1.00 88.62 299 GLU A C 1
ATOM 2419 O O . GLU A 1 299 ? 3.396 -0.639 21.597 1.00 88.62 299 GLU A O 1
ATOM 2424 N N . GLY A 1 300 ? 5.076 -1.571 22.760 1.00 92.88 300 GLY A N 1
ATOM 2425 C CA . GLY A 1 300 ? 6.128 -0.832 22.066 1.00 92.88 300 GLY A CA 1
ATOM 2426 C C . GLY A 1 300 ? 6.279 -1.259 20.616 1.00 92.88 300 GLY A C 1
ATOM 2427 O O . GLY A 1 300 ? 6.373 -0.411 19.729 1.00 92.88 300 GLY A O 1
ATOM 2428 N N . ILE A 1 301 ? 6.256 -2.570 20.371 1.00 94.50 301 ILE A N 1
ATOM 2429 C CA . ILE A 1 301 ? 6.374 -3.128 19.023 1.00 94.50 301 ILE A CA 1
ATOM 2430 C C . ILE A 1 301 ? 5.148 -2.751 18.191 1.00 94.50 301 ILE A C 1
ATOM 2432 O O . ILE A 1 301 ? 5.326 -2.230 17.095 1.00 94.50 301 ILE A O 1
ATOM 2436 N N . ARG A 1 302 ? 3.931 -2.892 18.732 1.00 93.50 302 ARG A N 1
ATOM 2437 C CA . ARG A 1 302 ? 2.677 -2.477 18.078 1.00 93.50 302 ARG A CA 1
ATOM 2438 C C . ARG A 1 302 ? 2.655 -0.976 17.781 1.00 93.50 302 ARG A C 1
ATOM 2440 O O . ARG A 1 302 ? 2.248 -0.560 16.697 1.00 93.50 302 ARG A O 1
ATOM 2447 N N . ALA A 1 303 ? 3.105 -0.139 18.718 1.00 94.25 303 ALA A N 1
ATOM 2448 C CA . ALA A 1 303 ? 3.163 1.304 18.500 1.00 94.25 303 ALA A CA 1
ATOM 2449 C C . ALA A 1 303 ? 4.184 1.680 17.414 1.00 94.25 303 ALA A C 1
ATOM 2451 O O . ALA A 1 303 ? 3.877 2.504 16.554 1.00 94.25 303 ALA A O 1
ATOM 2452 N N . LEU A 1 304 ? 5.374 1.068 17.423 1.00 95.88 304 LEU A N 1
ATOM 2453 C CA . LEU A 1 304 ? 6.422 1.318 16.430 1.00 95.88 304 LEU A CA 1
ATOM 2454 C C . LEU A 1 304 ? 6.046 0.798 15.040 1.00 95.88 304 LEU A C 1
ATOM 2456 O O . LEU A 1 304 ? 6.154 1.554 14.076 1.00 95.88 304 LEU A O 1
ATOM 2460 N N . SER A 1 305 ? 5.591 -0.452 14.925 1.00 95.94 305 SER A N 1
ATOM 2461 C CA . SER A 1 305 ? 5.224 -1.063 13.643 1.00 95.94 305 SER A CA 1
ATOM 2462 C C . SER A 1 305 ? 4.014 -0.367 13.019 1.00 95.94 305 SER A C 1
ATOM 2464 O O . SER A 1 305 ? 4.059 0.003 11.844 1.00 95.94 305 SER A O 1
ATOM 2466 N N . GLY A 1 306 ? 2.986 -0.073 13.824 1.00 93.81 306 GLY A N 1
ATOM 2467 C CA . GLY A 1 306 ? 1.817 0.689 13.393 1.00 93.81 306 GLY A CA 1
ATOM 2468 C C . GLY A 1 306 ? 2.174 2.114 12.961 1.00 93.81 306 GLY A C 1
ATOM 2469 O O . GLY A 1 306 ? 1.697 2.585 11.929 1.00 93.81 306 GLY A O 1
ATOM 2470 N N . CYS A 1 307 ? 3.069 2.790 13.693 1.00 96.31 307 CYS A N 1
ATOM 2471 C CA . CYS A 1 307 ? 3.554 4.123 13.329 1.00 96.31 307 CYS A CA 1
ATOM 2472 C C . CYS A 1 307 ? 4.338 4.089 12.011 1.00 96.31 307 CYS A C 1
ATOM 2474 O O . CYS A 1 307 ? 3.999 4.830 11.089 1.00 96.31 307 CYS A O 1
ATOM 2476 N N . LEU A 1 308 ? 5.313 3.186 11.876 1.00 95.50 308 LEU A N 1
ATOM 2477 C CA . LEU A 1 308 ? 6.122 3.053 10.664 1.00 95.50 308 LEU A CA 1
ATOM 2478 C C . LEU A 1 308 ? 5.252 2.766 9.433 1.00 95.50 308 LEU A C 1
ATOM 2480 O O . LEU A 1 308 ? 5.360 3.482 8.437 1.00 95.50 308 LEU A O 1
ATOM 2484 N N . SER A 1 309 ? 4.356 1.777 9.516 1.00 93.88 309 SER A N 1
ATOM 2485 C CA . SER A 1 309 ? 3.448 1.440 8.413 1.00 93.88 309 SER A CA 1
ATOM 2486 C C . SER A 1 309 ? 2.550 2.625 8.039 1.00 93.88 309 SER A C 1
ATOM 2488 O O . SER A 1 309 ? 2.473 3.011 6.870 1.00 93.88 309 SER A O 1
ATOM 2490 N N . SER A 1 310 ? 1.942 3.283 9.033 1.00 95.00 310 SER A N 1
ATOM 2491 C CA . SER A 1 310 ? 1.046 4.418 8.790 1.00 95.00 310 SER A CA 1
ATOM 2492 C C . SER A 1 310 ? 1.745 5.616 8.134 1.00 95.00 310 SER A C 1
ATOM 2494 O O . SER A 1 310 ? 1.182 6.232 7.228 1.00 95.00 310 SER A O 1
ATOM 2496 N N . TRP A 1 311 ? 2.992 5.913 8.517 1.00 97.06 311 TRP A N 1
ATOM 2497 C CA . TRP A 1 311 ? 3.786 6.974 7.897 1.00 97.06 311 TRP A CA 1
ATOM 2498 C C . TRP A 1 311 ? 4.204 6.638 6.467 1.00 97.06 311 TRP A C 1
ATOM 2500 O O . TRP A 1 311 ? 4.162 7.519 5.604 1.00 97.06 311 TRP A O 1
ATOM 2510 N N . ILE A 1 312 ? 4.578 5.384 6.192 1.00 93.50 312 ILE A N 1
ATOM 2511 C CA . ILE A 1 312 ? 4.881 4.947 4.824 1.00 93.50 312 ILE A CA 1
ATOM 2512 C C . ILE A 1 312 ? 3.620 5.060 3.957 1.00 93.50 312 ILE A C 1
ATOM 2514 O O . ILE A 1 312 ? 3.670 5.679 2.895 1.00 93.50 312 ILE A O 1
ATOM 2518 N N . GLY A 1 313 ? 2.476 4.571 4.443 1.00 90.31 313 GLY A N 1
ATOM 2519 C CA . GLY A 1 313 ? 1.197 4.666 3.738 1.00 90.31 313 GLY A CA 1
ATOM 2520 C C . GLY A 1 313 ? 0.761 6.111 3.469 1.00 90.31 313 GLY A C 1
ATOM 2521 O O . GLY A 1 313 ? 0.333 6.426 2.357 1.00 90.31 313 GLY A O 1
ATOM 2522 N N . ALA A 1 314 ? 0.913 7.011 4.446 1.00 92.94 314 ALA A N 1
ATOM 2523 C CA . ALA A 1 314 ? 0.619 8.436 4.278 1.00 92.94 314 ALA A CA 1
ATOM 2524 C C . ALA A 1 314 ? 1.564 9.105 3.264 1.00 92.94 314 ALA A C 1
ATOM 2526 O O . ALA A 1 314 ? 1.129 9.915 2.443 1.00 92.94 314 ALA A O 1
ATOM 2527 N N . ARG A 1 315 ? 2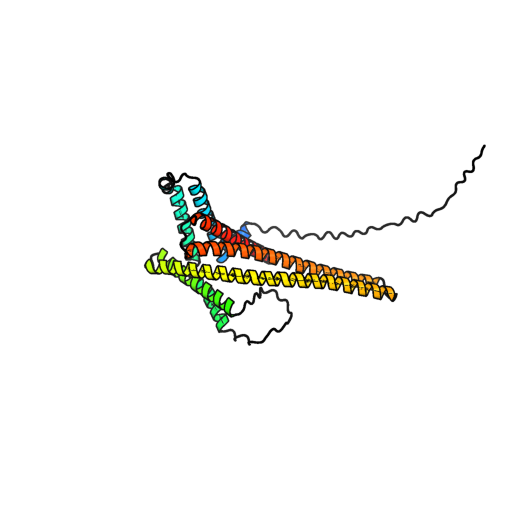.853 8.738 3.273 1.00 94.81 315 ARG A N 1
ATOM 2528 C CA . ARG A 1 315 ? 3.840 9.224 2.299 1.00 94.81 315 ARG A CA 1
ATOM 2529 C C . ARG A 1 315 ? 3.497 8.791 0.871 1.00 94.81 315 ARG A C 1
ATOM 2531 O O . ARG A 1 315 ? 3.678 9.597 -0.039 1.00 94.81 315 ARG A O 1
ATOM 2538 N N . GLN A 1 316 ? 3.015 7.565 0.678 1.00 90.81 316 GLN A N 1
ATOM 2539 C CA . GLN A 1 316 ? 2.605 7.052 -0.635 1.00 90.81 316 GLN A CA 1
ATOM 2540 C C . GLN A 1 316 ? 1.426 7.846 -1.211 1.00 90.81 316 GLN A C 1
ATOM 2542 O O . GLN A 1 316 ? 1.528 8.377 -2.315 1.00 90.81 316 GLN A O 1
ATOM 2547 N N . VAL A 1 317 ? 0.364 8.065 -0.425 1.00 90.25 317 VAL A N 1
ATOM 2548 C CA . VAL A 1 317 ? -0.776 8.873 -0.901 1.00 90.25 317 VAL A CA 1
ATOM 2549 C C . VAL A 1 317 ? -0.356 10.320 -1.153 1.00 90.25 317 VAL A C 1
ATOM 2551 O O . VAL A 1 317 ? -0.816 10.955 -2.101 1.00 90.25 317 VAL A O 1
ATOM 2554 N N . TRP A 1 318 ? 0.569 10.856 -0.353 1.00 92.31 318 TRP A N 1
ATOM 2555 C CA . TRP A 1 318 ? 1.133 12.181 -0.604 1.00 92.31 318 TRP A CA 1
ATOM 2556 C C . TRP A 1 318 ? 1.881 12.261 -1.944 1.00 92.31 318 TRP A C 1
ATOM 2558 O O . TRP A 1 318 ? 1.753 13.261 -2.659 1.00 92.31 318 TRP A O 1
ATOM 2568 N N . SER A 1 319 ? 2.657 11.234 -2.315 1.00 90.94 319 SER A N 1
ATOM 2569 C CA . SER A 1 319 ? 3.291 11.187 -3.638 1.00 90.94 319 SER A CA 1
ATOM 2570 C C . SER A 1 319 ? 2.269 11.090 -4.769 1.00 90.94 319 SER A C 1
ATOM 2572 O O . SER A 1 319 ? 2.415 11.812 -5.757 1.00 90.94 319 SER A O 1
ATOM 2574 N N . ASP A 1 320 ? 1.210 10.302 -4.600 1.00 88.12 320 ASP A N 1
ATOM 2575 C CA . ASP A 1 320 ? 0.169 10.123 -5.620 1.00 88.12 320 ASP A CA 1
ATOM 2576 C C . ASP A 1 320 ? -0.640 11.408 -5.828 1.00 88.12 320 ASP A C 1
ATOM 2578 O O . ASP A 1 320 ? -0.888 11.838 -6.961 1.00 88.12 320 ASP A O 1
ATOM 2582 N N . ALA A 1 321 ? -0.963 12.106 -4.734 1.00 89.75 321 ALA A N 1
ATOM 2583 C CA . ALA A 1 321 ? -1.584 13.424 -4.776 1.00 89.75 321 ALA A CA 1
ATOM 2584 C C . ALA A 1 321 ? -0.694 14.440 -5.510 1.00 89.75 321 ALA A C 1
ATOM 2586 O O . ALA A 1 321 ? -1.178 15.224 -6.328 1.00 89.75 321 ALA A O 1
ATOM 2587 N N . ARG A 1 322 ? 0.625 14.408 -5.277 1.00 91.56 322 ARG A N 1
ATOM 2588 C CA . ARG A 1 322 ? 1.577 15.295 -5.963 1.00 91.56 322 ARG A CA 1
ATOM 2589 C C . ARG A 1 322 ? 1.618 15.046 -7.470 1.00 91.56 322 ARG A C 1
ATOM 2591 O O . ARG A 1 322 ? 1.656 16.015 -8.229 1.00 91.56 322 ARG A O 1
ATOM 2598 N N . ILE A 1 323 ? 1.601 13.784 -7.898 1.00 88.19 323 ILE A N 1
ATOM 2599 C CA . ILE A 1 323 ? 1.561 13.416 -9.320 1.00 88.19 323 ILE A CA 1
ATOM 2600 C C . ILE A 1 323 ? 0.248 13.903 -9.941 1.00 88.19 323 ILE A C 1
ATOM 2602 O O . ILE A 1 323 ? 0.276 14.606 -10.951 1.00 88.19 323 ILE A O 1
ATOM 2606 N N . SER A 1 324 ? -0.880 13.641 -9.278 1.00 88.19 324 SER A N 1
ATOM 2607 C CA . SER A 1 324 ? -2.217 14.038 -9.737 1.00 88.19 324 SER A CA 1
ATOM 2608 C C . SER A 1 324 ? -2.355 15.553 -9.922 1.00 88.19 324 SER A C 1
ATOM 2610 O O . SER A 1 324 ? -2.908 16.018 -10.918 1.00 88.19 324 SER A O 1
ATOM 2612 N N . VAL A 1 325 ? -1.810 16.347 -8.994 1.00 89.00 325 VAL A N 1
ATOM 2613 C CA . VAL A 1 325 ? -1.800 17.815 -9.111 1.00 89.00 325 VAL A CA 1
ATOM 2614 C C . VAL A 1 325 ? -0.933 18.272 -10.282 1.00 89.00 325 VAL A C 1
ATOM 2616 O O . VAL A 1 325 ? -1.341 19.162 -11.022 1.00 89.00 325 VAL A O 1
ATOM 2619 N N . SER A 1 326 ? 0.232 17.650 -10.486 1.00 87.50 326 SER A N 1
ATOM 2620 C CA . SER A 1 326 ? 1.136 18.019 -11.584 1.00 87.50 326 SER A CA 1
ATOM 2621 C C . SER A 1 326 ? 0.578 17.703 -12.976 1.00 87.50 326 SER A C 1
ATOM 2623 O O . SER A 1 326 ? 0.913 18.396 -13.934 1.00 87.50 326 SER A O 1
ATOM 2625 N N . GLN A 1 327 ? -0.280 16.683 -13.086 1.00 87.00 327 GLN A N 1
ATOM 2626 C CA . GLN A 1 327 ? -0.957 16.331 -14.335 1.00 87.00 327 GLN A CA 1
ATOM 2627 C C . GLN A 1 327 ? -2.080 17.311 -14.680 1.00 87.00 327 GLN A C 1
ATOM 2629 O O . GLN A 1 327 ? -2.283 17.587 -15.852 1.00 87.00 327 GLN A O 1
ATOM 2634 N N . ARG A 1 328 ? -2.779 17.867 -13.681 1.00 85.50 328 ARG A N 1
ATOM 2635 C CA . ARG A 1 328 ? -3.858 18.849 -13.901 1.00 85.50 328 ARG A CA 1
ATOM 2636 C C . ARG A 1 328 ? -3.364 20.261 -14.215 1.00 85.50 328 ARG A C 1
ATOM 2638 O O . ARG A 1 328 ? -4.151 21.079 -14.667 1.00 85.50 328 ARG A O 1
ATOM 2645 N N . SER A 1 329 ? -2.108 20.572 -13.899 1.00 79.62 329 SER A N 1
ATOM 2646 C CA . SER A 1 329 ? -1.508 21.887 -14.158 1.00 79.62 329 SER A CA 1
ATOM 2647 C C . SER A 1 329 ? -0.850 22.011 -15.537 1.00 79.62 329 SER A C 1
ATOM 2649 O O . SER A 1 329 ? -0.224 23.034 -15.802 1.00 79.62 329 SER A O 1
ATOM 2651 N N . ARG A 1 330 ? -0.892 20.951 -16.349 1.00 69.19 330 ARG A N 1
ATOM 2652 C CA . ARG A 1 330 ? -0.403 20.925 -17.731 1.00 69.19 330 ARG A CA 1
ATOM 2653 C C . ARG A 1 330 ? -1.581 21.016 -18.681 1.00 69.19 330 ARG A C 1
ATOM 2655 O O . ARG A 1 330 ? -1.392 21.658 -19.729 1.00 69.19 330 ARG A O 1
#

Secondary structure (DSSP, 8-state):
---------------------------------PPPPHHHHHHHHHHSHHHHHHHHHHHHHHHHHHHHHHHHTS-HHHHHHHHTSHHHHHHHHHHHHHHHHHHHHTTTTTHHHHHHHHHHHHSPPPP------------S------HHHHHHHHHHHHHHHHHHHHHHHHHTTSS-HHHHHHHHHHHHHHHHHHHHHHHHHHHHHHHHHHHHHHHHHHHHHHHHHHHHHHHHHHHHTT---HHHHHHHHHHHHHHHHHHHHHHHHHHHHHHHHHHHHHHHHHHHHHHHHHHTT--TTHHHHHHHHHHHHHHHHHHHHHHHHHHHHHHHT-

Organism: Mixia osmundae (strain CBS 9802 / IAM 14324 / JCM 22182 / KY 12970) (NCBI:txid764103)

Radius of gyration: 31.82 Å; Cα contacts (8 Å, |Δi|>4): 214; chains: 1; bounding box: 117×51×89 Å

Nearest PDB structures (foldseek):
  9g2y-assembly1_A  TM=2.201E-01  e=2.889E-02  Mycolicibacterium thermoresistibile ATCC 19527
  6uzl-assembly1_B  TM=2.054E-01  e=4.734E-02  Escherichia coli
  6grj-assembly1_D  TM=1.935E-01  e=1.016E-01  Aeromonas hydrophila

Mean predicted aligned error: 10.37 Å